Protein 4Q7M (pdb70)

Secondary structure (DSSP, 8-state):
---EEEEEEEE-SSSSS-SEEEEEEEE-TT-EEEEE--TTSSHHHHHHHHTTSS--SEEEEEETTEEGGGS-HHHHHHTEEEE-SS----SSBHHHHHTTT-TT--HHHHHHHHHHTT-HHHHHTSTTGGG-B-HHHHTTS-HHHHHHHHHHHHHHT--SEEEEE----HHHHHHHHHHHHHHHTTSEEEEE-SS-SGGGG-SEEEEEETTEEEEEE-HHHHHHHTSHHHHHHHHHH------------------

Sequence (255 aa):
SGEIEFKNVWFSYDKKKPVLKDITFHIKPGQKVALVGPTGSGKTTIVNLLMRFYDVDRGQILVDGIDIRKIKRSSLRSSIGIVLQDTILFSTTVKENLKYGNPGATDEEIKEAAKLTHSDHFIKHLPEGYETVLTDNGEDLSQGQRQLLAITRAFLANPKILILDEATDTKTEKSIQAAMWKLMEGKTSIIIAHRLNTIKNNNADLIIVLRDGEIVEMGKHDELIQKRGFYYELFTSQYGLVVEKEAAGLNDIFEAQ

Foldseek 3Di:
DQKKWWAQFWADPVVPDTQAGGDTDIDDFLFFEEEEEDVSQCQVVVVCCQLPVDDTPDTAMDDVHHGCVPPDNCVSNLLEAEQEQADFFDQFFLLCSLCPLPVPDDPVLLLVLLVQLVLQVVQCVDPVRRRDGCHPRNPVPDSLNSRSSSLSSRSSNNHQEYEYEDPCPVVRVVSSVSNVVSSSGRHYYYYHDDLCVPQQVGQKYFYGGSNYGPDMGHNVVVCVVCDDVVVNNCVNVPDDDDDDDDDDDDDDDDD

Radius of gyration: 22.73 Å; Cα contacts (8 Å, |Δi|>4): 459; chains: 1; bounding box: 41×52×94 Å

Solvent-accessible surface area: 14769 Å² total; per-residue (Å²): 88,2,50,1,48,1,81,78,0,67,3,8,96,81,129,159,164,53,40,0,66,70,1,67,9,72,1,122,76,43,38,45,0,0,2,1,12,60,141,67,3,4,16,88,5,3,18,40,1,2,15,49,101,113,60,17,68,140,25,64,2,20,11,67,57,89,23,7,96,168,37,153,118,66,52,5,68,81,26,11,9,69,4,91,44,110,16,137,0,110,56,44,35,0,38,102,2,1,50,138,38,46,113,68,8,73,70,116,91,0,58,78,4,0,120,67,0,94,0,14,128,30,0,120,135,26,117,107,12,15,89,15,84,7,69,95,68,1,129,118,14,65,85,13,47,43,18,4,0,1,0,0,31,9,40,17,35,103,5,98,1,0,4,8,35,14,68,105,135,87,193,36,92,141,28,31,98,37,0,36,163,56,0,41,87,79,21,1,1,4,9,16,2,65,114,7,64,45,0,105,126,0,67,25,0,0,0,0,104,105,0,83,45,62,9,74,7,98,15,102,98,4,35,135,128,165,20,24,0,53,96,57,25,45,100,81,90,57,151,144,112,175,187,170,86,114,65,182,133,152,126,202,150,96,229

Structure (mmCIF, N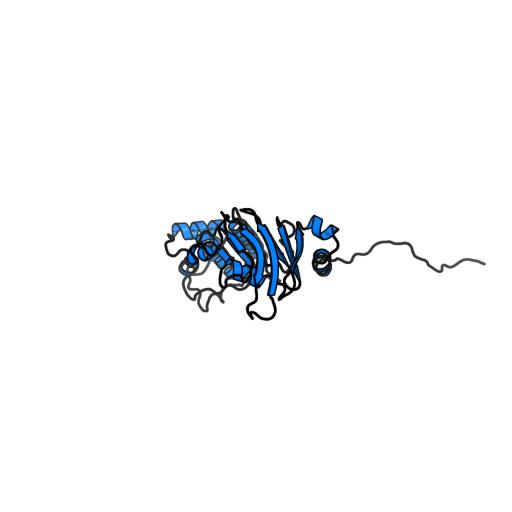/CA/C/O backbone):
data_4Q7M
#
_entry.id   4Q7M
#
_cell.length_a   58.300
_cell.leng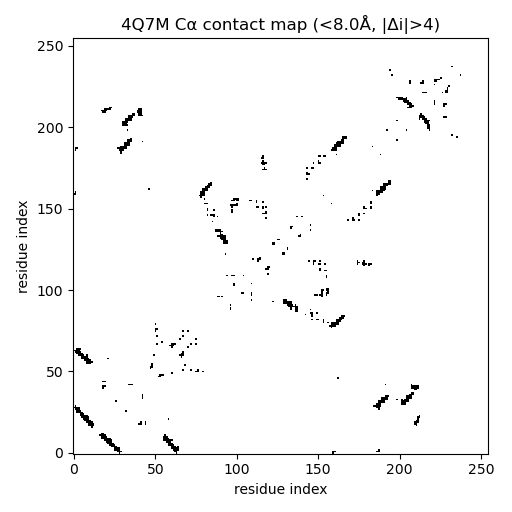th_b   58.300
_cell.length_c   208.690
_cell.angle_alpha   90.00
_cell.angle_beta   90.00
_cell.angle_gamma   120.00
#
_symmetry.space_group_name_H-M   'P 32 2 1'
#
loop_
_entity.id
_entity.type
_entity.pdbx_description
1 polymer 'Uncharacterized ABC transporter ATP-binding protein TM_0288'
2 water water
#
loop_
_atom_site.group_PDB
_atom_site.id
_atom_site.type_symbol
_atom_site.label_atom_id
_atom_site.label_alt_id
_atom_site.label_comp_id
_atom_site.label_asym_id
_atom_site.label_entity_id
_atom_site.label_seq_id
_atom_site.pdbx_PDB_ins_code
_atom_site.Cartn_x
_atom_site.Cartn_y
_atom_site.Cartn_z
_atom_site.occupancy
_atom_site.B_iso_or_equiv
_atom_site.auth_seq_id
_atom_site.auth_comp_id
_atom_site.auth_asym_id
_atom_site.auth_atom_id
_atom_site.pdbx_PDB_model_num
ATOM 1 N N . SER A 1 2 ? 17.481 8.441 -7.087 1.00 52.70 352 SER B N 1
ATOM 2 C CA . SER A 1 2 ? 16.247 7.681 -6.959 1.00 47.36 352 SER B CA 1
ATOM 3 C C . SER A 1 2 ? 15.701 7.305 -8.339 1.00 45.94 352 SER B C 1
ATOM 4 O O . SER A 1 2 ? 16.117 7.860 -9.347 1.00 49.61 352 SER B O 1
ATOM 7 N N . GLY A 1 3 ? 14.769 6.361 -8.383 1.00 42.76 353 GLY B N 1
ATOM 8 C CA . GLY A 1 3 ? 14.198 5.941 -9.648 1.00 37.65 353 GLY B CA 1
ATOM 9 C C . GLY A 1 3 ? 15.069 4.947 -10.397 1.00 33.89 353 GLY B C 1
ATOM 10 O O . GLY A 1 3 ? 14.886 4.745 -11.593 1.00 33.73 353 GLY B O 1
ATOM 11 N N . GLU A 1 4 ? 16.030 4.330 -9.709 1.00 29.01 354 GLU B N 1
ATOM 12 C CA . GLU A 1 4 ? 16.825 3.269 -10.341 1.00 32.63 354 GLU B CA 1
ATOM 13 C C . GLU A 1 4 ? 16.118 1.929 -10.171 1.00 32.36 354 GLU B C 1
ATOM 14 O O . GLU A 1 4 ? 15.675 1.598 -9.080 1.00 31.16 354 GLU B O 1
ATOM 20 N N . ILE A 1 5 ? 15.999 1.170 -11.256 1.00 38.00 355 ILE B N 1
ATOM 21 C CA . ILE A 1 5 ? 15.257 -0.089 -11.239 1.00 29.79 355 ILE B CA 1
ATOM 22 C C . ILE A 1 5 ? 16.053 -1.195 -11.892 1.00 34.65 355 ILE B C 1
ATOM 23 O O . ILE A 1 5 ? 16.619 -1.014 -12.969 1.00 39.17 355 ILE B O 1
ATOM 28 N N . GLU A 1 6 ? 16.091 -2.350 -11.245 1.00 29.52 356 GLU B N 1
ATOM 29 C CA . GLU A 1 6 ? 16.800 -3.479 -11.808 1.00 31.13 356 GLU B CA 1
ATOM 30 C C . GLU A 1 6 ? 16.044 -4.778 -11.569 1.00 37.28 356 GLU B C 1
ATOM 31 O O . GLU A 1 6 ? 15.666 -5.081 -10.442 1.00 32.60 356 GLU B O 1
ATOM 37 N N . PHE A 1 7 ? 15.799 -5.518 -12.648 1.00 35.84 357 PHE B N 1
ATOM 38 C CA . PHE A 1 7 ? 15.346 -6.904 -12.566 1.00 32.31 357 PHE B CA 1
ATOM 39 C C . PHE A 1 7 ? 16.563 -7.785 -12.788 1.00 24.51 357 PHE B C 1
ATOM 40 O O . PHE A 1 7 ? 17.296 -7.584 -13.753 1.00 33.26 357 PHE B O 1
ATOM 48 N N . LYS A 1 8 ? 16.779 -8.753 -11.901 1.00 35.07 358 LYS B N 1
ATOM 49 C CA . LYS A 1 8 ? 17.871 -9.712 -12.070 1.00 32.47 358 LYS B CA 1
ATOM 50 C C . LYS A 1 8 ? 17.339 -11.139 -12.100 1.00 38.18 358 LYS B C 1
ATOM 51 O O . LYS A 1 8 ? 16.938 -11.672 -11.065 1.00 36.69 358 LYS B O 1
ATOM 57 N N . ASN A 1 9 ? 17.333 -11.747 -13.287 1.00 31.28 359 ASN B N 1
ATOM 58 C CA . ASN A 1 9 ? 16.944 -13.143 -13.436 1.00 33.07 359 ASN B CA 1
ATOM 59 C C . ASN A 1 9 ? 15.614 -13.457 -12.776 1.00 26.35 359 ASN B C 1
ATOM 60 O O . ASN A 1 9 ? 15.495 -14.415 -12.010 1.00 39.13 359 ASN B O 1
ATOM 65 N N . VAL A 1 10 ? 14.618 -12.642 -13.074 1.00 29.11 360 VAL B N 1
ATOM 66 C CA . VAL A 1 10 ? 13.304 -12.775 -12.461 1.00 24.32 360 VAL B CA 1
ATOM 67 C C . VAL A 1 10 ? 12.447 -13.818 -13.176 1.00 31.42 360 VAL B C 1
ATOM 68 O O . VAL A 1 10 ? 12.336 -13.808 -14.393 1.00 34.15 360 VAL B O 1
ATOM 72 N N . TRP A 1 11 ? 11.871 -14.728 -12.405 1.00 33.85 361 TRP B N 1
ATOM 73 C CA . TRP A 1 11 ? 10.855 -15.657 -12.897 1.00 34.13 361 TRP B CA 1
ATOM 74 C C . TRP A 1 11 ? 9.592 -15.467 -12.087 1.00 35.88 361 TRP B C 1
ATOM 75 O O . TRP A 1 11 ? 9.646 -15.276 -10.871 1.00 40.54 361 TRP B O 1
ATOM 86 N N . PHE A 1 12 ? 8.448 -15.554 -12.738 1.00 35.72 362 PHE B N 1
ATOM 87 C CA . PHE A 1 12 ? 7.201 -15.443 -12.003 1.00 32.60 362 PHE B CA 1
ATOM 88 C C . PHE A 1 12 ? 6.056 -16.128 -12.717 1.00 36.20 362 PHE B C 1
ATOM 89 O O . PHE A 1 12 ? 5.996 -16.135 -13.940 1.00 38.58 362 PHE B O 1
ATOM 97 N N . SER A 1 13 ? 5.139 -16.662 -11.920 1.00 40.55 363 SER B N 1
ATOM 98 C CA . SER A 1 13 ? 3.902 -17.267 -12.383 1.00 39.34 363 SER B CA 1
ATOM 99 C C . SER A 1 13 ? 2.795 -16.913 -11.385 1.00 42.93 363 SER B C 1
ATOM 100 O O . SER A 1 13 ? 3.029 -16.933 -10.173 1.00 44.96 363 SER B O 1
ATOM 103 N N . TYR A 1 14 ? 1.606 -16.570 -11.873 1.00 40.16 364 TYR B N 1
ATOM 104 C CA . TYR A 1 14 ? 0.459 -16.401 -10.978 1.00 45.82 364 TYR B CA 1
ATOM 105 C C . TYR A 1 14 ? 0.009 -17.782 -10.551 1.00 43.80 364 TYR B C 1
ATOM 106 O O . TYR A 1 14 ? -0.300 -18.012 -9.394 1.00 43.79 364 TYR B O 1
ATOM 115 N N . ASP A 1 15 ? -0.028 -18.677 -11.533 1.00 53.58 365 ASP B N 1
ATOM 116 C CA . ASP A 1 15 ? -0.413 -20.080 -11.391 1.00 60.61 365 ASP B CA 1
ATOM 117 C C . ASP A 1 15 ? 0.405 -20.869 -10.393 1.00 55.93 365 ASP B C 1
ATOM 118 O O . ASP A 1 15 ? -0.123 -21.733 -9.698 1.00 61.89 365 ASP B O 1
ATOM 123 N N . LYS A 1 16 ? 1.705 -20.585 -10.375 1.00 54.39 366 LYS B N 1
ATOM 124 C CA . LYS A 1 16 ? 2.729 -21.496 -9.866 1.00 53.89 366 LYS B CA 1
ATOM 125 C C . LYS A 1 16 ? 2.677 -22.803 -10.666 1.00 57.50 366 LYS B C 1
ATOM 126 O O . LYS A 1 16 ? 3.065 -23.864 -10.176 1.00 62.10 366 LYS B O 1
ATOM 132 N N . LYS A 1 17 ? 2.190 -22.709 -11.901 1.00 62.85 367 LYS B N 1
ATOM 133 C CA . LYS A 1 17 ? 2.201 -23.823 -12.844 1.00 69.92 367 LYS B CA 1
ATOM 134 C C . LYS A 1 17 ? 2.983 -23.432 -14.101 1.00 74.93 367 LYS B C 1
ATOM 135 O O . LYS A 1 17 ? 4.196 -23.627 -14.168 1.00 78.26 367 LYS B O 1
ATOM 141 N N . LYS A 1 18 ? 2.296 -22.870 -15.091 1.00 72.84 368 LYS B N 1
ATOM 142 C CA . LYS A 1 18 ? 2.976 -22.390 -16.291 1.00 78.68 368 LYS B CA 1
ATOM 143 C C . LYS A 1 18 ? 3.477 -20.963 -16.084 1.00 68.40 368 LYS B C 1
ATOM 144 O O . LYS A 1 18 ? 2.738 -20.094 -15.612 1.00 53.51 368 LYS B O 1
ATOM 150 N N . PRO A 1 19 ? 4.748 -20.722 -16.430 1.00 70.62 369 PRO B N 1
ATOM 151 C CA . PRO A 1 19 ? 5.400 -19.447 -16.124 1.00 64.23 369 PRO B CA 1
ATOM 152 C C . PRO A 1 19 ? 4.864 -18.304 -16.963 1.00 58.43 369 PRO B C 1
ATOM 153 O O . PRO A 1 19 ? 4.282 -18.518 -18.024 1.00 62.18 369 PRO B O 1
ATOM 157 N N . VAL A 1 20 ? 5.057 -17.089 -16.468 1.00 48.53 370 VAL B N 1
ATOM 158 C CA . VAL A 1 20 ? 4.645 -15.896 -17.183 1.00 40.25 370 VAL B CA 1
ATOM 159 C C . VAL A 1 20 ? 5.877 -15.082 -17.552 1.00 36.04 370 VAL B C 1
ATOM 160 O O . VAL A 1 20 ? 5.971 -14.567 -18.653 1.00 41.77 370 VAL B O 1
ATOM 164 N N . LEU A 1 21 ? 6.829 -14.979 -16.631 1.00 36.27 371 LEU B N 1
ATOM 165 C CA . LEU A 1 21 ? 8.091 -14.304 -16.920 1.00 31.27 371 LEU B CA 1
ATOM 166 C C . LEU A 1 21 ? 9.225 -15.277 -16.753 1.00 27.08 371 LEU B C 1
ATOM 167 O O . LEU A 1 21 ? 9.246 -16.033 -15.793 1.00 34.58 371 LEU B O 1
ATOM 172 N N . LYS A 1 22 ? 10.185 -15.242 -17.667 1.00 31.96 372 LYS B N 1
ATOM 173 C CA . LYS A 1 22 ? 11.293 -16.179 -17.613 1.00 32.83 372 LYS B CA 1
ATOM 174 C C . LYS A 1 22 ? 12.644 -15.486 -17.694 1.00 39.34 372 LYS B C 1
ATOM 175 O O . LYS A 1 22 ? 13.044 -15.008 -18.759 1.00 37.85 372 LYS B O 1
ATOM 181 N N . ASP A 1 23 ? 13.342 -15.462 -16.561 1.00 33.43 373 ASP B N 1
ATOM 182 C CA . ASP A 1 23 ? 14.707 -14.941 -16.461 1.00 37.94 373 ASP B CA 1
ATOM 183 C C . ASP A 1 23 ? 14.803 -13.487 -16.918 1.00 34.01 373 ASP B C 1
ATOM 184 O O . ASP A 1 23 ? 15.725 -13.104 -17.626 1.00 41.61 373 ASP B O 1
ATOM 189 N N . ILE A 1 24 ? 13.842 -12.678 -16.503 1.00 29.13 374 ILE B N 1
ATOM 190 C CA . ILE A 1 24 ? 13.811 -11.288 -16.928 1.00 27.32 374 ILE B CA 1
ATOM 191 C C . ILE A 1 24 ? 14.942 -10.491 -16.292 1.00 27.05 374 ILE B C 1
ATOM 192 O O . ILE A 1 24 ? 15.040 -10.392 -15.065 1.00 34.60 374 ILE B O 1
ATOM 197 N N . THR A 1 25 ? 15.794 -9.918 -17.128 1.00 34.48 375 THR B N 1
ATOM 198 C CA . THR A 1 25 ? 16.937 -9.157 -16.631 1.00 38.36 375 THR B CA 1
ATOM 199 C C . THR A 1 25 ? 17.080 -7.833 -17.358 1.00 38.13 375 THR B C 1
ATOM 200 O O . THR A 1 25 ? 17.225 -7.797 -18.575 1.00 38.82 375 THR B O 1
ATOM 204 N N . PHE A 1 26 ? 17.029 -6.741 -16.614 1.00 37.26 376 PHE B N 1
ATOM 205 C CA . PHE A 1 26 ? 17.271 -5.436 -17.204 1.00 34.64 376 PHE B CA 1
ATOM 206 C C . PHE A 1 26 ? 17.598 -4.434 -16.119 1.00 34.39 376 PHE B C 1
ATOM 207 O O . PHE A 1 26 ? 17.376 -4.690 -14.937 1.00 35.11 376 PHE B O 1
ATOM 215 N N . HIS A 1 27 ? 18.143 -3.299 -16.531 1.00 34.90 377 HIS B N 1
ATOM 216 C CA . HIS A 1 27 ? 18.532 -2.254 -15.603 1.00 32.41 377 HIS B CA 1
ATOM 217 C C . HIS A 1 27 ? 18.141 -0.898 -16.160 1.00 34.16 377 HIS B C 1
ATOM 218 O O . HIS A 1 27 ? 18.346 -0.617 -17.340 1.00 41.55 377 HIS B O 1
ATOM 225 N N . ILE A 1 28 ? 17.569 -0.065 -15.301 1.00 37.36 378 ILE B N 1
ATOM 226 C CA . ILE A 1 28 ? 17.093 1.257 -15.688 1.00 33.54 378 ILE B CA 1
ATOM 227 C C . ILE A 1 28 ? 17.750 2.324 -14.822 1.00 35.19 378 ILE B C 1
ATOM 228 O O . ILE A 1 28 ? 17.587 2.322 -13.604 1.00 32.52 378 ILE B O 1
ATOM 233 N N . LYS A 1 29 ? 18.495 3.231 -15.442 1.00 36.74 379 LYS B N 1
ATOM 234 C CA . LYS A 1 29 ? 19.136 4.311 -14.698 1.00 36.24 379 LYS B CA 1
ATOM 235 C C . LYS A 1 29 ? 18.114 5.384 -14.333 1.00 38.47 379 LYS B C 1
ATOM 236 O O . LYS A 1 29 ? 17.098 5.525 -15.011 1.00 39.08 379 LYS B O 1
ATOM 242 N N . PRO A 1 30 ? 18.376 6.135 -13.250 1.00 34.91 380 PRO B N 1
ATOM 243 C CA . PRO A 1 30 ? 17.486 7.228 -12.852 1.00 38.31 380 PRO B CA 1
ATOM 244 C C . PRO A 1 30 ? 17.204 8.201 -13.992 1.00 40.24 380 PRO B C 1
ATOM 245 O O . PRO A 1 30 ? 18.130 8.619 -14.687 1.00 38.36 380 PRO B O 1
ATOM 249 N N . GLY A 1 31 ? 15.935 8.547 -14.177 1.00 29.77 381 GLY B N 1
ATOM 250 C CA . GLY A 1 31 ? 15.558 9.576 -15.128 1.00 30.38 381 GLY B CA 1
ATOM 251 C C . GLY A 1 31 ? 15.401 9.087 -16.557 1.00 39.23 381 GLY B C 1
ATOM 252 O O . GLY A 1 31 ? 15.119 9.875 -17.451 1.00 42.94 381 GLY B O 1
ATOM 253 N N . GLN A 1 32 ? 15.590 7.790 -16.780 1.00 37.66 382 GLN B N 1
ATOM 254 C CA . GLN A 1 32 ? 15.465 7.240 -18.127 1.00 36.25 382 GLN B CA 1
ATOM 255 C C . GLN A 1 32 ? 14.011 6.998 -18.517 1.00 37.21 382 GLN B C 1
ATOM 256 O O . GLN A 1 32 ? 13.163 6.671 -17.684 1.00 42.74 382 GLN B O 1
ATOM 262 N N . LYS A 1 33 ? 13.733 7.186 -19.797 1.00 33.41 383 LYS B N 1
ATOM 263 C CA . LYS A 1 33 ? 12.441 6.867 -20.369 1.00 38.99 383 LYS B CA 1
ATOM 264 C C . LYS A 1 33 ? 12.561 5.502 -21.034 1.00 41.33 383 LYS B C 1
ATOM 265 O O . LYS A 1 33 ? 13.393 5.307 -21.916 1.00 44.53 383 LYS B O 1
ATOM 271 N N . VAL A 1 34 ? 11.739 4.557 -20.594 1.00 38.99 384 VAL B N 1
ATOM 272 C CA . VAL A 1 34 ? 11.859 3.165 -21.018 1.00 32.12 384 VAL B CA 1
ATOM 273 C C . VAL A 1 34 ? 10.533 2.658 -21.572 1.00 35.00 384 VAL B C 1
ATOM 274 O O . VAL A 1 34 ? 9.484 2.883 -20.986 1.00 45.69 384 VAL B O 1
ATOM 278 N N . ALA A 1 35 ? 10.575 1.978 -22.707 1.00 35.49 385 ALA B N 1
ATOM 279 C CA . ALA A 1 35 ? 9.360 1.456 -23.297 1.00 35.02 385 ALA B CA 1
ATOM 280 C C . ALA A 1 35 ? 9.313 -0.062 -23.188 1.00 40.94 385 ALA B C 1
ATOM 281 O O . ALA A 1 35 ? 10.302 -0.743 -23.438 1.00 46.49 385 ALA B O 1
ATOM 283 N N . LEU A 1 36 ? 8.163 -0.585 -22.787 1.00 37.16 386 LEU B N 1
ATOM 284 C CA . LEU A 1 36 ? 7.919 -2.016 -22.865 1.00 37.98 386 LEU B CA 1
ATOM 285 C C . LEU A 1 36 ? 7.053 -2.269 -24.098 1.00 32.72 386 LEU B C 1
ATOM 286 O O . LEU A 1 36 ? 6.025 -1.614 -24.277 1.00 35.14 386 LEU B O 1
ATOM 291 N N . VAL A 1 37 ? 7.467 -3.179 -24.968 1.00 34.59 387 VAL B N 1
ATOM 292 C CA . VAL A 1 37 ? 6.649 -3.477 -26.138 1.00 34.96 387 VAL B CA 1
ATOM 293 C C . VAL A 1 37 ? 6.540 -4.972 -26.335 1.00 36.30 387 VAL B C 1
ATOM 294 O O . VAL A 1 37 ? 7.437 -5.734 -25.968 1.00 35.68 387 VAL B O 1
ATOM 298 N N . GLY A 1 38 ? 5.426 -5.392 -26.915 1.00 34.69 388 GLY B N 1
ATOM 299 C CA . GLY A 1 38 ? 5.204 -6.798 -27.173 1.00 31.49 388 GLY B CA 1
ATOM 300 C C . GLY A 1 38 ? 3.723 -7.091 -27.138 1.00 34.20 388 GLY B C 1
ATOM 301 O O . GLY A 1 38 ? 2.915 -6.229 -26.783 1.00 30.72 388 GLY B O 1
ATOM 302 N N . PRO A 1 39 ? 3.358 -8.313 -27.522 1.00 33.27 389 PRO B N 1
ATOM 303 C CA . PRO A 1 39 ? 1.969 -8.761 -27.575 1.00 31.49 389 PRO B CA 1
ATOM 304 C C . PRO A 1 39 ? 1.303 -8.780 -26.208 1.00 34.32 389 PRO B C 1
ATOM 305 O O . PRO A 1 39 ? 1.966 -8.730 -25.169 1.00 35.36 389 PRO B O 1
ATOM 309 N N . THR A 1 40 ? -0.018 -8.861 -26.217 1.00 36.34 390 THR B N 1
ATOM 310 C CA . THR A 1 40 ? -0.761 -9.064 -24.991 1.00 39.07 390 THR B CA 1
ATOM 311 C C . THR A 1 40 ? -0.376 -10.416 -24.418 1.00 42.98 390 THR B C 1
ATOM 312 O O . THR A 1 40 ? -0.358 -11.409 -25.136 1.00 38.42 390 THR B O 1
ATOM 316 N N . GLY A 1 41 ? -0.040 -10.443 -23.133 1.00 40.12 391 GLY B N 1
ATOM 317 C CA . GLY A 1 41 ? 0.359 -11.672 -22.472 1.00 40.67 391 GLY B CA 1
ATOM 318 C C . GLY A 1 41 ? 1.846 -11.948 -22.590 1.00 41.15 391 GLY B C 1
ATOM 319 O O . GLY A 1 41 ? 2.312 -13.028 -22.240 1.00 39.85 391 GLY B O 1
ATOM 320 N N . SER A 1 42 ? 2.596 -10.970 -23.087 1.00 36.30 392 SER B N 1
ATOM 321 C CA . SER A 1 42 ? 4.023 -11.158 -23.320 1.00 36.25 392 SER B CA 1
ATOM 322 C C . SER A 1 42 ? 4.834 -10.922 -22.057 1.00 38.29 392 SER B C 1
ATOM 323 O O . SER A 1 42 ? 6.008 -11.278 -21.997 1.00 41.08 392 SER B O 1
ATOM 326 N N . GLY A 1 43 ? 4.211 -10.304 -21.063 1.00 37.21 393 GLY B N 1
ATOM 327 C CA . GLY A 1 43 ? 4.877 -10.023 -19.805 1.00 37.23 393 GLY B CA 1
ATOM 328 C C . GLY A 1 43 ? 4.905 -8.558 -19.400 1.00 38.22 393 GLY B C 1
ATOM 329 O O . GLY A 1 43 ? 5.332 -8.237 -18.293 1.00 39.07 393 GLY B O 1
ATOM 330 N N . LYS A 1 44 ? 4.447 -7.672 -20.283 1.00 36.74 394 LYS B N 1
ATOM 331 C CA . LYS A 1 44 ? 4.419 -6.231 -19.995 1.00 31.90 394 LYS B CA 1
ATOM 332 C C . LYS A 1 44 ? 3.726 -5.887 -18.675 1.00 33.25 394 LYS B C 1
ATOM 333 O O . LYS A 1 44 ? 4.324 -5.260 -17.804 1.00 42.89 394 LYS B O 1
ATOM 339 N N . THR A 1 45 ? 2.465 -6.283 -18.529 1.00 32.74 395 THR B N 1
ATOM 340 C CA . THR A 1 45 ? 1.706 -5.921 -17.337 1.00 38.41 395 THR B CA 1
ATOM 341 C C . THR A 1 45 ? 2.221 -6.633 -16.092 1.00 34.16 395 THR B C 1
ATOM 342 O O . THR A 1 45 ? 2.178 -6.085 -14.998 1.00 37.47 395 THR B O 1
ATOM 346 N N . THR A 1 46 ? 2.706 -7.858 -16.254 1.00 33.53 396 THR B N 1
ATOM 347 C CA . THR A 1 46 ? 3.201 -8.602 -15.110 1.00 34.84 396 THR B CA 1
ATOM 348 C C . THR A 1 46 ? 4.452 -7.935 -14.531 1.00 34.78 396 THR B C 1
ATOM 349 O O . THR A 1 46 ? 4.610 -7.861 -13.316 1.00 31.24 396 THR B O 1
ATOM 353 N N . ILE A 1 47 ? 5.313 -7.412 -15.399 1.00 28.46 397 ILE B N 1
ATOM 354 C CA . ILE A 1 47 ? 6.510 -6.705 -14.944 1.00 32.66 397 ILE B CA 1
ATOM 355 C C . ILE A 1 47 ? 6.141 -5.523 -14.046 1.00 31.75 397 ILE B C 1
ATOM 356 O O . ILE A 1 47 ? 6.769 -5.275 -13.021 1.00 33.93 397 ILE B O 1
ATOM 361 N N . VAL A 1 48 ? 5.096 -4.809 -14.436 1.00 30.79 398 VAL B N 1
ATOM 362 C CA . VAL A 1 48 ? 4.626 -3.668 -13.676 1.00 22.70 398 VAL B CA 1
ATOM 363 C C . VAL A 1 48 ? 3.922 -4.106 -12.378 1.00 33.68 398 VAL B C 1
ATOM 364 O O . VAL A 1 48 ? 4.029 -3.431 -11.353 1.00 32.23 398 VAL B O 1
ATOM 368 N N . ASN A 1 49 ? 3.213 -5.233 -12.416 1.00 27.21 399 ASN B N 1
ATOM 369 C CA . ASN A 1 49 ? 2.609 -5.788 -11.203 1.00 28.86 399 ASN B CA 1
ATOM 370 C C . ASN A 1 49 ? 3.648 -6.185 -10.164 1.00 31.53 399 ASN B C 1
ATOM 371 O O . ASN A 1 49 ? 3.421 -6.052 -8.963 1.00 37.13 399 ASN B O 1
ATOM 376 N N . LEU A 1 50 ? 4.787 -6.682 -10.636 1.00 30.47 400 LEU B N 1
ATOM 377 C CA . LEU A 1 50 ? 5.853 -7.102 -9.750 1.00 25.24 400 LEU B CA 1
ATOM 378 C C . LEU A 1 50 ? 6.587 -5.878 -9.186 1.00 31.71 400 LEU B C 1
ATOM 379 O O . LEU A 1 50 ? 6.976 -5.851 -8.021 1.00 30.04 400 LEU B O 1
ATOM 384 N N . LEU A 1 51 ? 6.760 -4.858 -10.013 1.00 31.56 401 LEU B N 1
ATOM 385 C CA . LEU A 1 51 ? 7.391 -3.622 -9.563 1.00 32.08 401 LEU B CA 1
ATOM 386 C C . LEU A 1 51 ? 6.590 -2.981 -8.431 1.00 36.96 401 LEU B C 1
ATOM 387 O O . LEU A 1 51 ? 7.161 -2.456 -7.476 1.00 35.45 401 LEU B O 1
ATOM 392 N N . MET A 1 52 ? 5.266 -3.029 -8.552 1.00 33.17 402 MET B N 1
ATOM 393 C CA . MET A 1 52 ? 4.362 -2.537 -7.515 1.00 30.39 402 MET B CA 1
ATOM 394 C C . MET A 1 52 ? 4.281 -3.499 -6.324 1.00 34.96 402 MET B C 1
ATOM 395 O O . MET A 1 52 ? 3.656 -3.198 -5.312 1.00 31.22 402 MET B O 1
ATOM 400 N N . ARG A 1 53 ? 4.902 -4.663 -6.464 1.00 30.94 403 ARG B N 1
ATOM 401 C CA . ARG A 1 53 ? 4.825 -5.711 -5.454 1.00 30.21 403 ARG B CA 1
ATOM 402 C C . ARG A 1 53 ? 3.399 -6.101 -5.091 1.00 30.91 403 ARG B C 1
ATOM 403 O O . ARG A 1 53 ? 3.077 -6.262 -3.921 1.00 31.10 403 ARG B O 1
ATOM 411 N N . PHE A 1 54 ? 2.549 -6.260 -6.100 1.00 23.79 404 PHE B N 1
ATOM 412 C CA . PHE A 1 54 ? 1.250 -6.894 -5.896 1.00 32.00 404 PHE B CA 1
ATOM 413 C C . PHE A 1 54 ? 1.469 -8.381 -5.605 1.00 33.26 404 PHE B C 1
ATOM 414 O O . PHE A 1 54 ? 0.595 -9.057 -5.054 1.00 36.24 404 PHE B O 1
ATOM 422 N N . TYR A 1 55 ? 2.654 -8.863 -5.985 1.00 28.34 405 TYR B N 1
ATOM 423 C CA . TYR A 1 55 ? 3.113 -10.241 -5.789 1.00 31.43 405 TYR B CA 1
ATOM 424 C C . TYR A 1 55 ? 4.622 -10.184 -5.671 1.00 31.91 405 TYR B C 1
ATOM 425 O O . TYR A 1 55 ? 5.236 -9.246 -6.171 1.00 35.32 405 TYR B O 1
ATOM 434 N N . ASP A 1 56 ? 5.217 -11.178 -5.019 1.00 31.31 406 ASP B N 1
ATOM 435 C CA . ASP A 1 56 ? 6.672 -11.335 -5.020 1.00 32.59 406 ASP B CA 1
ATOM 436 C C . ASP A 1 56 ? 7.120 -12.270 -6.139 1.00 35.81 406 ASP B C 1
ATOM 437 O O . ASP A 1 56 ? 6.357 -13.123 -6.590 1.00 38.04 406 ASP B O 1
ATOM 442 N N . VAL A 1 57 ? 8.373 -12.132 -6.559 1.00 30.95 407 VAL B N 1
ATOM 443 C CA . VAL A 1 57 ? 8.912 -12.971 -7.609 1.00 33.93 407 VAL B CA 1
ATOM 444 C C . VAL A 1 57 ? 9.123 -14.396 -7.104 1.00 37.80 407 VAL B C 1
ATOM 445 O O . VAL A 1 57 ? 9.295 -14.609 -5.910 1.00 38.64 407 VAL B O 1
ATOM 449 N N . ASP A 1 58 ? 9.093 -15.373 -8.011 1.00 32.00 408 ASP B N 1
ATOM 450 C CA . ASP A 1 58 ? 9.388 -16.759 -7.636 1.00 34.19 408 ASP B CA 1
ATOM 451 C C . ASP A 1 58 ? 10.898 -16.997 -7.597 1.00 34.02 408 ASP B C 1
ATOM 452 O O . ASP A 1 58 ? 11.398 -17.737 -6.758 1.00 42.89 408 ASP B O 1
ATOM 457 N N . ARG A 1 59 ? 11.622 -16.360 -8.509 1.00 33.55 409 ARG B N 1
ATOM 458 C CA . ARG A 1 59 ? 13.078 -16.428 -8.527 1.00 32.40 409 ARG B CA 1
ATOM 459 C C . ARG A 1 59 ? 13.646 -15.069 -8.905 1.00 31.04 409 ARG B C 1
ATOM 460 O O . ARG A 1 59 ? 12.952 -14.242 -9.501 1.00 28.55 409 ARG B O 1
ATOM 468 N N . GLY A 1 60 ? 14.912 -14.845 -8.574 1.00 33.01 410 GLY B N 1
ATOM 469 C CA . GLY A 1 60 ? 15.570 -13.601 -8.921 1.00 27.61 410 GLY B CA 1
ATOM 470 C C . GLY A 1 60 ? 15.231 -12.486 -7.953 1.00 29.75 410 GLY B C 1
ATOM 471 O O . GLY A 1 60 ? 14.715 -12.720 -6.851 1.00 32.22 410 GLY B O 1
ATOM 472 N N . GLN A 1 61 ? 15.538 -11.259 -8.344 1.00 28.83 411 GLN B N 1
ATOM 473 C CA . GLN A 1 61 ? 15.209 -10.139 -7.484 1.00 39.70 411 GLN B CA 1
ATOM 474 C C . GLN A 1 61 ? 14.979 -8.861 -8.272 1.00 39.47 411 GLN B C 1
ATOM 475 O O . GLN A 1 61 ? 15.494 -8.678 -9.385 1.00 36.48 411 GLN B O 1
ATOM 481 N N . ILE A 1 62 ? 14.158 -8.002 -7.681 1.00 34.94 412 ILE B N 1
ATOM 482 C CA . ILE A 1 62 ? 13.882 -6.679 -8.201 1.00 34.17 412 ILE B CA 1
ATOM 483 C C . ILE A 1 62 ? 14.444 -5.669 -7.216 1.00 29.39 412 ILE B C 1
ATOM 484 O O . ILE A 1 62 ? 14.070 -5.681 -6.051 1.00 35.39 412 ILE B O 1
ATOM 489 N N . LEU A 1 63 ? 15.340 -4.807 -7.679 1.00 30.33 413 LEU B N 1
ATOM 490 C CA . LEU A 1 63 ? 15.962 -3.807 -6.818 1.00 30.21 413 LEU B CA 1
ATOM 491 C C . LEU A 1 63 ? 15.505 -2.414 -7.213 1.00 30.94 413 LEU B C 1
ATOM 492 O O . LEU A 1 63 ? 15.497 -2.062 -8.389 1.00 33.64 413 LEU B O 1
ATOM 497 N N . VAL A 1 64 ? 15.131 -1.619 -6.222 1.00 27.13 414 VAL B N 1
ATOM 498 C CA . VAL A 1 64 ? 14.879 -0.204 -6.443 1.00 30.06 414 VAL B CA 1
ATOM 499 C C . VAL A 1 64 ? 15.948 0.554 -5.684 1.00 35.83 414 VAL B C 1
ATOM 500 O O . VAL A 1 64 ? 16.158 0.312 -4.490 1.00 32.74 414 VAL B O 1
ATOM 504 N N . ASP A 1 65 ? 16.653 1.429 -6.397 1.00 34.93 415 ASP B N 1
ATOM 505 C CA . ASP A 1 65 ? 17.818 2.121 -5.853 1.00 35.93 415 ASP B CA 1
ATOM 506 C C . ASP A 1 65 ? 18.788 1.158 -5.175 1.00 32.97 415 ASP B C 1
ATOM 507 O O . ASP A 1 65 ? 19.377 1.497 -4.150 1.00 38.17 415 ASP B O 1
ATOM 512 N N . GLY A 1 66 ? 18.930 -0.044 -5.726 1.00 33.80 416 GLY B N 1
ATOM 513 C CA . GLY A 1 66 ? 19.921 -0.994 -5.238 1.00 32.20 416 GLY B CA 1
ATOM 514 C C . GL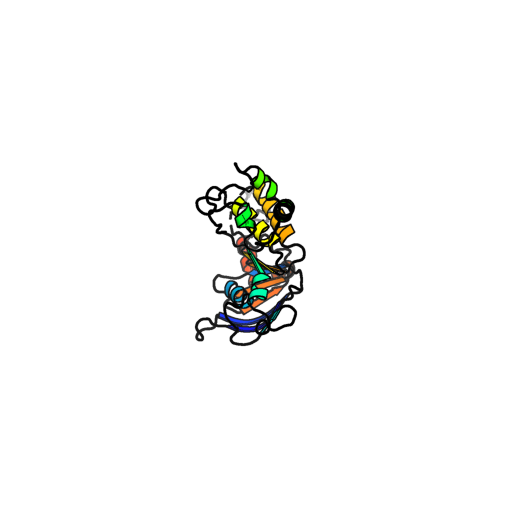Y A 1 66 ? 19.449 -1.883 -4.096 1.00 37.91 416 GLY B C 1
ATOM 515 O O . GLY A 1 66 ? 20.197 -2.723 -3.612 1.00 41.74 416 GLY B O 1
ATOM 516 N N . ILE A 1 67 ? 18.205 -1.698 -3.663 1.00 33.09 417 ILE B N 1
ATOM 517 C CA . ILE A 1 67 ? 17.644 -2.478 -2.562 1.00 28.32 417 ILE B CA 1
ATOM 518 C C . ILE A 1 67 ? 16.534 -3.391 -3.056 1.00 34.52 417 ILE B C 1
ATOM 519 O O . ILE A 1 67 ? 15.653 -2.949 -3.797 1.00 31.85 417 ILE B O 1
ATOM 524 N N . ASP A 1 68 ? 16.576 -4.658 -2.640 1.00 34.48 418 ASP B N 1
ATOM 525 C CA . ASP A 1 68 ? 15.512 -5.599 -2.964 1.00 28.67 418 ASP B CA 1
ATOM 526 C C . ASP A 1 68 ? 14.202 -5.038 -2.445 1.00 30.75 418 ASP B C 1
ATOM 527 O O . ASP A 1 68 ? 14.096 -4.671 -1.275 1.00 37.10 418 ASP B O 1
ATOM 532 N N . ILE A 1 69 ? 13.201 -4.960 -3.306 1.00 31.39 419 ILE B N 1
ATOM 533 C CA . ILE A 1 69 ? 11.951 -4.330 -2.902 1.00 36.10 419 ILE B CA 1
ATOM 534 C C . ILE A 1 69 ? 11.261 -5.082 -1.777 1.00 33.31 419 ILE B C 1
ATOM 535 O O . ILE A 1 69 ? 10.358 -4.547 -1.162 1.00 33.96 419 ILE B O 1
ATOM 540 N N . ARG A 1 70 ? 11.697 -6.311 -1.497 1.00 30.91 420 ARG B N 1
ATOM 541 C CA . ARG A 1 70 ? 11.181 -7.037 -0.337 1.00 34.34 420 ARG B CA 1
ATOM 542 C C . ARG A 1 70 ? 11.723 -6.448 0.970 1.00 30.94 420 ARG B C 1
AT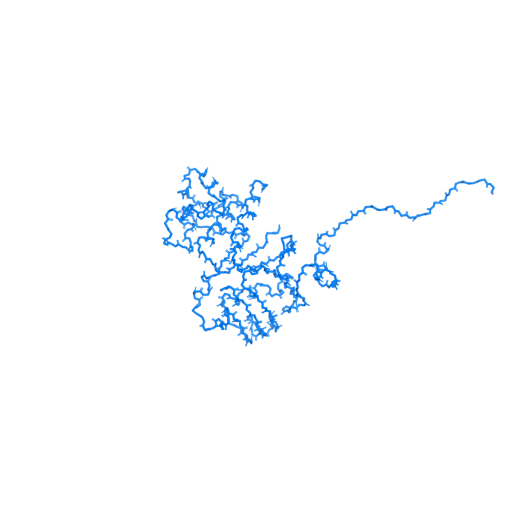OM 543 O O . ARG A 1 70 ? 11.271 -6.808 2.052 1.00 35.35 420 ARG B O 1
ATOM 551 N N . LYS A 1 71 ? 12.674 -5.526 0.863 1.00 34.47 421 LYS B N 1
ATOM 552 C CA . LYS A 1 71 ? 13.250 -4.888 2.039 1.00 31.05 421 LYS B CA 1
ATOM 553 C C . LYS A 1 71 ? 12.941 -3.393 2.057 1.00 32.18 421 LYS B C 1
ATOM 554 O O . LYS A 1 71 ? 13.528 -2.626 2.810 1.00 32.51 421 LYS B O 1
ATOM 560 N N . ILE A 1 72 ? 11.994 -2.995 1.220 1.00 29.77 422 ILE B N 1
ATOM 561 C CA . ILE A 1 72 ? 11.505 -1.627 1.197 1.00 34.24 422 ILE B CA 1
ATOM 562 C C . ILE A 1 72 ? 10.096 -1.582 1.777 1.00 30.40 422 ILE B C 1
ATOM 563 O O . ILE A 1 72 ? 9.318 -2.516 1.583 1.00 33.07 422 ILE B O 1
ATOM 568 N N . LYS A 1 73 ? 9.771 -0.514 2.499 1.00 32.26 423 LYS B N 1
ATOM 569 C CA . LYS A 1 73 ? 8.388 -0.288 2.924 1.00 33.30 423 LYS B CA 1
ATOM 570 C C . LYS A 1 73 ? 7.468 -0.290 1.706 1.00 34.93 423 LYS B C 1
ATOM 571 O O . LYS A 1 73 ? 7.628 0.531 0.812 1.00 31.91 423 LYS B O 1
ATOM 577 N N . ARG A 1 74 ? 6.510 -1.214 1.674 1.00 32.15 424 ARG B N 1
ATOM 578 C CA . ARG A 1 74 ? 5.758 -1.471 0.451 1.00 33.86 424 ARG B CA 1
ATOM 579 C C . ARG A 1 74 ? 4.892 -0.283 0.010 1.00 29.97 424 ARG B C 1
ATOM 580 O O . ARG A 1 74 ? 4.805 0.035 -1.183 1.00 27.38 424 ARG B O 1
ATOM 588 N N . SER A 1 75 ? 4.270 0.371 0.975 1.00 26.83 425 SER B N 1
ATOM 589 C CA . SER A 1 75 ? 3.434 1.527 0.697 1.00 33.00 425 SER B CA 1
ATOM 590 C C . SER A 1 75 ? 4.263 2.703 0.153 1.00 37.37 425 SER B C 1
ATOM 591 O O . SER A 1 75 ? 3.762 3.495 -0.633 1.00 39.29 425 SER B O 1
ATOM 594 N N . SER A 1 76 ? 5.525 2.815 0.557 1.00 33.71 426 SER B N 1
ATOM 595 C CA . SER A 1 76 ? 6.359 3.904 0.048 1.00 36.02 426 SER B CA 1
ATOM 596 C C . SER A 1 76 ? 6.843 3.605 -1.369 1.00 33.98 426 SER B C 1
ATOM 597 O O . SER A 1 76 ? 6.918 4.506 -2.204 1.00 35.31 426 SER B O 1
ATOM 600 N N . LEU A 1 77 ? 7.182 2.343 -1.626 1.00 31.37 427 LEU B N 1
ATOM 601 C CA . LEU A 1 77 ? 7.485 1.884 -2.973 1.00 29.75 427 LEU B CA 1
ATOM 602 C C . LEU A 1 77 ? 6.324 2.243 -3.907 1.00 35.58 427 LEU B C 1
ATOM 603 O O . LEU A 1 77 ? 6.511 2.931 -4.911 1.00 33.60 427 LEU B O 1
ATOM 608 N N . ARG A 1 78 ? 5.123 1.797 -3.548 1.00 30.66 428 ARG B N 1
ATOM 609 C CA . ARG A 1 78 ? 3.945 2.010 -4.389 1.00 28.98 428 ARG B CA 1
ATOM 610 C C . ARG A 1 78 ? 3.594 3.488 -4.491 1.00 30.57 428 ARG B C 1
ATOM 611 O O . ARG A 1 78 ? 3.210 3.967 -5.548 1.00 30.37 428 ARG B O 1
ATOM 619 N N . SER A 1 79 ? 3.724 4.204 -3.383 1.00 29.79 429 SER B N 1
ATOM 620 C CA . SER A 1 79 ? 3.433 5.636 -3.368 1.00 34.89 429 SER B CA 1
ATOM 621 C C . SER A 1 79 ? 4.368 6.427 -4.270 1.00 31.87 429 SER B C 1
ATOM 622 O O . SER A 1 79 ? 4.011 7.496 -4.734 1.00 35.21 429 SER B O 1
ATOM 625 N N . SER A 1 80 ? 5.570 5.911 -4.505 1.00 27.09 430 SER B N 1
ATOM 626 C CA . SER A 1 80 ? 6.566 6.664 -5.248 1.00 29.49 430 SER B CA 1
ATOM 627 C C . SER A 1 80 ? 6.373 6.428 -6.738 1.00 35.65 430 SER B C 1
ATOM 628 O O . SER A 1 80 ? 7.092 6.983 -7.572 1.00 36.93 430 SER B O 1
ATOM 631 N N . ILE A 1 81 ? 5.402 5.585 -7.063 1.00 34.60 431 ILE B N 1
ATOM 632 C CA . ILE A 1 81 ? 5.109 5.262 -8.450 1.00 37.23 431 ILE B CA 1
ATOM 633 C C . ILE A 1 81 ? 3.805 5.925 -8.880 1.00 44.12 431 ILE B C 1
ATOM 634 O O . ILE A 1 81 ? 2.765 5.749 -8.241 1.00 42.47 431 ILE B O 1
ATOM 639 N N . GLY A 1 82 ? 3.869 6.717 -9.945 1.00 39.88 432 GLY B N 1
ATOM 640 C CA . GLY A 1 82 ? 2.683 7.378 -10.468 1.00 27.74 432 GLY B CA 1
ATOM 641 C C . GLY A 1 82 ? 2.137 6.636 -11.675 1.00 30.93 432 GLY B C 1
ATOM 642 O O . GLY A 1 82 ? 2.879 6.266 -12.581 1.00 33.79 432 GLY B O 1
ATOM 643 N N . ILE A 1 83 ? 0.834 6.403 -11.679 1.00 37.74 433 ILE B N 1
ATOM 644 C CA . ILE A 1 83 ? 0.199 5.650 -12.749 1.00 36.65 433 ILE B CA 1
ATOM 645 C C . ILE A 1 83 ? -0.751 6.524 -13.548 1.00 38.06 433 ILE B C 1
ATOM 646 O O . ILE A 1 83 ? -1.624 7.174 -12.986 1.00 38.89 433 ILE B O 1
ATOM 651 N N . VAL A 1 84 ? -0.556 6.544 -14.860 1.00 38.54 434 VAL B N 1
ATOM 652 C CA . VAL A 1 84 ? -1.496 7.174 -15.772 1.00 40.94 434 VAL B CA 1
ATOM 653 C C . VAL A 1 84 ? -1.905 6.165 -16.834 1.00 38.53 434 VAL B C 1
ATOM 654 O O . VAL A 1 84 ? -1.085 5.759 -17.651 1.00 41.29 434 VAL B O 1
ATOM 658 N N . LEU A 1 85 ? -3.161 5.730 -16.795 1.00 40.09 435 LEU B N 1
ATOM 659 C CA . LEU A 1 85 ? -3.689 4.814 -17.806 1.00 41.60 435 LEU B CA 1
ATOM 660 C C . LEU A 1 85 ? -4.438 5.587 -18.902 1.00 45.04 435 LEU B C 1
ATOM 661 O O . LEU A 1 85 ? -4.563 6.806 -18.834 1.00 43.17 435 LEU B O 1
ATOM 666 N N . GLN A 1 86 ? -4.942 4.882 -19.909 1.00 44.37 436 GLN B N 1
ATOM 667 C CA . GLN A 1 86 ? -5.633 5.556 -21.004 1.00 53.04 436 GLN B CA 1
ATOM 668 C C . GLN A 1 86 ? -7.013 6.023 -20.549 1.00 55.48 436 GLN B C 1
ATOM 669 O O . GLN A 1 86 ? -7.476 7.095 -20.935 1.00 66.16 436 GLN B O 1
ATOM 675 N N . ASP A 1 87 ? -7.667 5.216 -19.724 1.00 53.18 437 ASP B N 1
ATOM 676 C CA . ASP A 1 87 ? -8.973 5.582 -19.197 1.00 64.02 437 ASP B CA 1
ATOM 677 C C . ASP A 1 87 ? -8.875 5.847 -17.703 1.00 63.16 437 ASP B C 1
ATOM 678 O O . ASP A 1 87 ? -8.703 4.927 -16.907 1.00 71.59 437 ASP B O 1
ATOM 683 N N . THR A 1 88 ? -8.980 7.112 -17.322 1.00 52.94 438 THR B N 1
ATOM 684 C CA . THR A 1 88 ? -8.871 7.480 -15.920 1.00 57.59 438 THR B CA 1
ATOM 685 C C . THR A 1 88 ? -10.230 7.577 -15.236 1.00 47.54 438 THR B C 1
ATOM 686 O O . THR A 1 88 ? -11.159 8.182 -15.760 1.00 52.12 438 THR B O 1
ATOM 690 N N . ILE A 1 89 ? -10.339 6.983 -14.057 1.00 52.24 439 ILE B N 1
ATOM 691 C CA . ILE A 1 89 ? -11.563 7.084 -13.280 1.00 59.38 439 ILE B CA 1
ATOM 692 C C . ILE A 1 89 ? -11.404 8.137 -12.189 1.00 53.75 439 ILE B C 1
ATOM 693 O O . ILE A 1 89 ? -10.474 8.085 -11.384 1.00 52.97 439 ILE B O 1
ATOM 698 N N . LEU A 1 90 ? -12.312 9.105 -12.190 1.00 42.86 440 LEU B N 1
ATOM 699 C CA . LEU A 1 90 ? -12.304 10.183 -11.216 1.00 35.35 440 LEU B CA 1
ATOM 700 C C . LEU A 1 90 ? -13.467 10.003 -10.260 1.00 38.81 440 LEU B C 1
ATOM 701 O O . LEU A 1 90 ? -14.443 9.334 -10.599 1.00 42.41 440 LEU B O 1
ATOM 706 N N . PHE A 1 91 ? -13.365 10.582 -9.066 1.00 32.33 441 PHE B N 1
ATOM 707 C CA . PHE A 1 91 ? -14.487 10.561 -8.131 1.00 37.01 441 PHE B CA 1
ATOM 708 C C . PHE A 1 91 ? -15.474 11.679 -8.448 1.00 42.70 441 PHE B C 1
ATOM 709 O O . PHE A 1 91 ? -15.108 12.698 -9.034 1.00 43.72 441 PHE B O 1
ATOM 717 N N . SER A 1 92 ? -16.726 11.476 -8.054 1.00 37.47 442 SER B N 1
ATOM 718 C CA . SER A 1 92 ? -17.789 12.433 -8.317 1.00 45.38 442 SER B CA 1
ATOM 719 C C . SER A 1 92 ? -17.753 13.567 -7.305 1.00 42.45 442 SER B C 1
ATOM 720 O O . SER A 1 92 ? -18.709 13.806 -6.572 1.00 46.12 442 SER B O 1
ATOM 723 N N . THR A 1 93 ? -16.620 14.253 -7.272 1.00 38.70 443 THR B N 1
ATOM 724 C CA . THR A 1 93 ? -16.378 15.327 -6.328 1.00 37.36 443 THR B CA 1
ATOM 725 C C . THR A 1 93 ? -15.798 16.512 -7.076 1.00 34.68 443 THR B C 1
ATOM 726 O O . THR A 1 93 ? -15.663 16.468 -8.300 1.00 37.96 443 THR B O 1
ATOM 730 N N . THR A 1 94 ? -15.425 17.556 -6.344 1.00 33.18 444 THR B N 1
ATOM 731 C CA . THR A 1 94 ? -14.783 18.699 -6.969 1.00 33.94 444 THR B CA 1
ATOM 732 C C . THR A 1 94 ? -13.481 18.296 -7.649 1.00 39.61 444 THR B C 1
ATOM 733 O O . THR A 1 94 ? -12.838 17.304 -7.275 1.00 39.38 444 THR B O 1
ATOM 737 N N . VAL A 1 95 ? -13.114 19.068 -8.663 1.00 33.21 445 VAL B N 1
ATOM 738 C CA . VAL A 1 95 ? -11.833 18.919 -9.332 1.00 35.43 445 VAL B CA 1
ATOM 739 C C . VAL A 1 95 ? -10.697 19.013 -8.321 1.00 34.34 445 VAL B C 1
ATOM 740 O O . VAL A 1 95 ? -9.791 18.173 -8.302 1.00 42.16 445 VAL B O 1
ATOM 744 N N . LYS A 1 96 ? -10.770 20.026 -7.467 1.00 31.73 446 LYS B N 1
ATOM 745 C CA . LYS A 1 96 ? -9.745 20.249 -6.458 1.00 33.57 446 LYS B CA 1
ATOM 746 C C . LYS A 1 96 ? -9.511 19.010 -5.605 1.00 34.54 446 LYS B C 1
ATOM 747 O O . LYS A 1 96 ? -8.369 18.661 -5.321 1.00 37.45 446 LYS B O 1
ATOM 753 N N . GLU A 1 97 ? -10.584 18.347 -5.184 1.00 27.10 447 GLU B N 1
ATOM 754 C CA . GLU A 1 97 ? -10.412 17.197 -4.305 1.00 34.47 447 GLU B CA 1
ATOM 755 C C . GLU A 1 97 ? -9.847 15.997 -5.069 1.00 34.50 447 GLU B C 1
ATOM 756 O O . GLU A 1 97 ? -9.020 15.253 -4.538 1.00 40.56 447 GLU B O 1
ATOM 762 N N . ASN A 1 98 ? -10.299 15.820 -6.309 1.00 28.61 448 ASN B N 1
ATOM 763 C CA . ASN A 1 98 ? -9.713 14.840 -7.220 1.00 24.71 448 ASN B CA 1
ATOM 764 C C . ASN A 1 98 ? -8.223 15.052 -7.401 1.00 28.66 448 ASN B C 1
ATOM 765 O O . ASN A 1 98 ? -7.461 14.092 -7.463 1.00 30.75 448 ASN B O 1
ATOM 770 N N . LEU A 1 99 ? -7.805 16.312 -7.496 1.00 26.18 449 LEU B N 1
ATOM 771 C CA . LEU A 1 99 ? -6.385 16.599 -7.695 1.00 30.63 449 LEU B CA 1
ATOM 772 C C . LEU A 1 99 ? -5.554 16.289 -6.448 1.00 36.33 449 LEU B C 1
ATOM 773 O O . LEU A 1 99 ? -4.341 16.123 -6.539 1.00 35.44 449 LEU B O 1
ATOM 778 N N . LYS A 1 100 ? -6.198 16.185 -5.289 1.00 33.27 450 LYS B N 1
ATOM 779 C CA . LYS A 1 100 ? -5.460 15.866 -4.067 1.00 28.96 450 LYS B CA 1
ATOM 780 C C . LYS A 1 100 ? -5.428 14.382 -3.747 1.00 31.29 450 LYS B C 1
ATOM 781 O O . LYS A 1 100 ? -5.074 14.000 -2.637 1.00 38.17 450 LYS B O 1
ATOM 787 N N . TYR A 1 101 ? -5.789 13.558 -4.728 1.00 30.97 451 TYR B N 1
ATOM 788 C CA . TYR A 1 101 ? -5.807 12.099 -4.596 1.00 32.38 451 TYR B CA 1
ATOM 789 C C . TYR A 1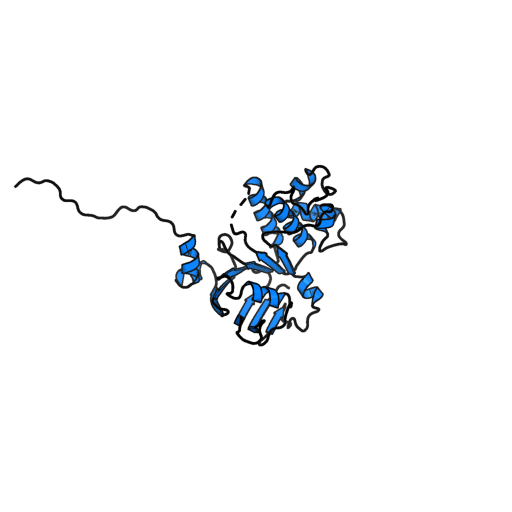 101 ? -4.528 11.533 -3.992 1.00 36.01 451 TYR B C 1
ATOM 790 O O . TYR A 1 101 ? -4.568 10.696 -3.085 1.00 37.59 451 TYR B O 1
ATOM 799 N N . GLY A 1 102 ? -3.393 11.984 -4.506 1.00 33.17 452 GLY B N 1
ATOM 800 C CA . GLY A 1 102 ? -2.108 11.504 -4.023 1.00 34.41 452 GLY B CA 1
ATOM 801 C C . GLY A 1 102 ? -1.372 12.556 -3.220 1.00 39.92 452 GLY B C 1
ATOM 802 O O . GLY A 1 102 ? -0.165 12.461 -3.021 1.00 42.07 452 GLY B O 1
ATOM 803 N N . ASN A 1 103 ? -2.097 13.573 -2.766 1.00 33.08 453 ASN B N 1
ATOM 804 C CA . ASN A 1 103 ? -1.498 14.607 -1.935 1.00 29.81 453 ASN B CA 1
ATOM 805 C C . ASN A 1 103 ? -2.557 15.340 -1.148 1.00 30.60 453 ASN B C 1
ATOM 806 O O . ASN A 1 103 ? -2.807 16.513 -1.406 1.00 31.58 453 ASN B O 1
ATOM 811 N N . PRO A 1 104 ? -3.168 14.659 -0.168 1.00 38.93 454 PRO B N 1
ATOM 812 C CA . PRO A 1 104 ? -4.282 15.240 0.591 1.00 36.77 454 PRO B CA 1
ATOM 813 C C . PRO A 1 104 ? -3.882 16.511 1.326 1.00 38.03 454 PRO B C 1
ATOM 814 O O . PRO A 1 104 ? -4.726 17.376 1.539 1.00 35.42 454 PRO B O 1
ATOM 818 N N . GLY A 1 105 ? -2.610 16.641 1.678 1.00 38.36 455 GLY B N 1
ATOM 819 C CA . GLY A 1 105 ? -2.161 17.811 2.413 1.00 38.21 455 GLY B CA 1
ATOM 820 C C . GLY A 1 105 ? -1.910 19.056 1.580 1.00 39.89 455 GLY B C 1
ATOM 821 O O . GLY A 1 105 ? -1.594 20.106 2.126 1.00 42.51 455 GLY B O 1
ATOM 822 N N . ALA A 1 106 ? -2.042 18.945 0.260 1.00 39.50 456 ALA B N 1
ATOM 823 C CA . ALA A 1 106 ? -1.685 20.045 -0.641 1.00 36.46 456 ALA B CA 1
ATOM 824 C C . ALA A 1 106 ? -2.495 21.315 -0.372 1.00 45.83 456 ALA B C 1
ATOM 825 O O . ALA A 1 106 ? -3.707 21.259 -0.168 1.00 42.25 456 ALA B O 1
ATOM 827 N N . THR A 1 107 ? -1.817 22.459 -0.371 1.00 47.96 457 THR B N 1
ATOM 828 C CA . THR A 1 107 ? -2.501 23.738 -0.236 1.00 45.68 457 THR B CA 1
ATOM 829 C C . THR A 1 107 ? -3.148 24.101 -1.562 1.00 52.13 457 THR B C 1
ATOM 830 O O . THR A 1 107 ? -2.780 23.557 -2.609 1.00 55.18 457 THR B O 1
ATOM 834 N N . ASP A 1 108 ? -4.107 25.021 -1.518 1.00 47.59 458 ASP B N 1
ATOM 835 C CA . ASP A 1 108 ? -4.791 25.471 -2.722 1.00 50.76 458 ASP B CA 1
ATOM 836 C C . ASP A 1 108 ? -3.796 26.070 -3.700 1.00 48.46 458 ASP B C 1
ATOM 837 O O . ASP A 1 108 ? -3.958 25.958 -4.914 1.00 46.69 458 ASP B O 1
ATOM 842 N N . GLU A 1 109 ? -2.756 26.693 -3.161 1.00 50.52 459 GLU B N 1
ATOM 843 C CA . GLU A 1 109 ? -1.752 27.336 -3.990 1.00 53.64 459 GLU B CA 1
ATOM 844 C C . GLU A 1 109 ? -0.878 26.298 -4.684 1.00 44.10 459 GLU B C 1
ATOM 845 O O . GLU A 1 109 ? -0.507 26.465 -5.839 1.00 43.62 459 GLU B O 1
ATOM 851 N N . GLU A 1 110 ? -0.557 25.220 -3.979 1.00 44.50 460 GLU B N 1
ATOM 852 C CA . GLU A 1 110 ? 0.262 24.163 -4.552 1.00 44.90 460 GLU B CA 1
ATOM 853 C C . GLU A 1 110 ? -0.490 23.449 -5.669 1.00 44.56 460 GLU B C 1
ATOM 854 O O . GLU A 1 110 ? 0.102 23.054 -6.676 1.00 44.21 460 GLU B O 1
ATOM 860 N N . ILE A 1 111 ? -1.801 23.322 -5.505 1.00 40.50 461 ILE B N 1
ATOM 861 C CA . ILE A 1 111 ? -2.635 22.668 -6.504 1.00 38.66 461 ILE B CA 1
ATOM 862 C C . ILE A 1 111 ? -2.668 23.470 -7.804 1.00 39.83 461 ILE B C 1
ATOM 863 O O . ILE A 1 111 ? -2.429 22.928 -8.887 1.00 43.65 461 ILE B O 1
ATOM 868 N N . LYS A 1 112 ? -2.949 24.762 -7.694 1.00 45.44 462 LYS B N 1
ATOM 869 C CA . LYS A 1 112 ? -2.995 25.633 -8.863 1.00 44.27 462 LYS B CA 1
ATOM 870 C C . LYS A 1 112 ? -1.628 25.715 -9.545 1.00 46.22 462 LYS B C 1
ATOM 871 O O . LYS A 1 112 ? -1.529 25.628 -10.767 1.00 50.46 462 LYS B O 1
ATOM 877 N N . GLU A 1 113 ? -0.572 25.848 -8.755 1.00 43.91 463 GLU B N 1
ATOM 878 C CA . GLU A 1 113 ? 0.776 25.818 -9.304 1.00 44.56 463 GLU B CA 1
ATOM 879 C C . GLU A 1 113 ? 1.046 24.529 -10.088 1.00 44.76 463 GLU B C 1
ATOM 880 O O . GLU A 1 113 ? 1.632 24.567 -11.171 1.00 42.03 463 GLU B O 1
ATOM 886 N N . ALA A 1 114 ? 0.616 23.392 -9.543 1.00 37.84 464 ALA B N 1
ATOM 887 C CA . ALA A 1 114 ? 0.820 22.117 -10.219 1.00 39.77 464 ALA B CA 1
ATOM 888 C C . ALA A 1 114 ? 0.056 22.088 -11.536 1.00 43.18 464 ALA B C 1
ATOM 889 O O . ALA A 1 114 ? 0.548 21.576 -12.540 1.00 39.73 464 ALA B O 1
ATOM 891 N N . ALA A 1 115 ? -1.149 22.650 -11.522 1.00 38.96 465 ALA B N 1
ATOM 892 C CA . ALA A 1 115 ? -2.008 22.626 -12.692 1.00 37.45 465 ALA B CA 1
ATOM 893 C C . ALA A 1 115 ? -1.507 23.585 -13.771 1.00 39.74 465 ALA B C 1
ATOM 894 O O . ALA A 1 115 ? -1.752 23.374 -14.961 1.00 45.56 465 ALA B O 1
ATOM 896 N N . LYS A 1 116 ? -0.826 24.647 -13.352 1.00 41.72 466 LYS B N 1
ATOM 897 C CA . LYS A 1 116 ? -0.261 25.602 -14.299 1.00 43.95 466 LYS B CA 1
ATOM 898 C C . LYS A 1 116 ? 0.894 24.958 -15.042 1.00 42.30 466 LYS B C 1
ATOM 899 O O . LYS A 1 116 ? 1.004 25.090 -16.255 1.00 49.40 466 LYS B O 1
ATOM 905 N N . LEU A 1 117 ? 1.746 24.254 -14.302 1.00 43.85 467 LEU B N 1
ATOM 906 C CA . LEU A 1 117 ? 2.898 23.571 -14.886 1.00 45.96 467 LEU B CA 1
ATOM 907 C C . LEU A 1 117 ? 2.504 22.419 -15.800 1.00 52.31 467 LEU B C 1
ATOM 908 O O . LEU A 1 117 ? 3.251 22.068 -16.712 1.00 54.85 467 LEU B O 1
ATOM 913 N N . THR A 1 118 ? 1.347 21.814 -15.551 1.00 48.07 468 THR B N 1
ATOM 914 C CA . THR A 1 118 ? 0.908 20.700 -16.384 1.00 46.30 468 THR B CA 1
ATOM 915 C C . THR A 1 118 ? -0.232 21.099 -17.292 1.00 42.98 468 THR B C 1
ATOM 916 O O . THR A 1 118 ? -0.959 20.242 -17.788 1.00 48.95 468 THR B O 1
ATOM 920 N N . HIS A 1 119 ? -0.391 22.404 -17.485 1.00 46.55 469 HIS B N 1
ATOM 921 C CA . HIS A 1 119 ? -1.279 22.945 -18.511 1.00 45.91 469 HIS B CA 1
ATOM 922 C C . HIS A 1 119 ? -2.716 22.459 -18.407 1.00 48.25 469 HIS B C 1
ATOM 923 O O . HIS A 1 119 ? -3.359 22.210 -19.427 1.00 42.39 469 HIS B O 1
ATOM 930 N N . SER A 1 120 ? -3.219 22.308 -17.185 1.00 48.09 470 SER B N 1
ATOM 931 C CA . SER A 1 120 ? -4.636 22.003 -17.000 1.00 36.64 470 SER B CA 1
ATOM 932 C C . SER A 1 120 ? -5.372 23.178 -16.362 1.00 35.92 470 SER B C 1
ATOM 933 O O . SER A 1 120 ? -6.603 23.227 -16.358 1.00 39.83 470 SER B O 1
ATOM 936 N N . ASP A 1 121 ? -4.613 24.125 -15.824 1.00 43.86 471 ASP B N 1
ATOM 937 C CA . ASP A 1 121 ? -5.197 25.260 -15.108 1.00 43.45 471 ASP B CA 1
ATOM 938 C C . ASP A 1 121 ? -6.198 26.045 -15.956 1.00 51.31 471 ASP B C 1
ATOM 939 O O . ASP A 1 121 ? -7.253 26.458 -15.465 1.00 45.15 471 ASP B O 1
ATOM 944 N N . HIS A 1 122 ? -5.873 26.233 -17.231 1.00 53.20 472 HIS B N 1
ATOM 945 C CA . HIS A 1 122 ? -6.711 27.047 -18.098 1.00 56.93 472 HIS B CA 1
ATOM 946 C C . HIS A 1 122 ? -8.101 26.458 -18.273 1.00 49.42 472 HIS B C 1
ATOM 947 O O . HIS A 1 122 ? -9.096 27.169 -18.154 1.00 52.34 472 HIS B O 1
ATOM 954 N N . PHE A 1 123 ? -8.181 25.165 -18.563 1.00 41.63 473 PHE B N 1
ATOM 955 C CA . PHE A 1 123 ? -9.488 24.565 -18.805 1.00 47.98 473 PHE B CA 1
ATOM 956 C C . PHE A 1 123 ? -10.240 24.336 -17.493 1.00 50.48 473 PHE B C 1
ATOM 957 O O . PHE A 1 123 ? -11.473 24.325 -17.483 1.00 52.55 473 PHE B O 1
ATOM 965 N N . ILE A 1 124 ? -9.516 24.152 -16.389 1.00 39.84 474 ILE B N 1
ATOM 966 C CA . ILE A 1 124 ? -10.190 24.043 -15.093 1.00 32.44 474 ILE B CA 1
ATOM 967 C C . ILE A 1 124 ? -10.870 25.366 -14.740 1.00 43.72 474 ILE B C 1
ATOM 968 O O . ILE A 1 124 ? -12.044 25.383 -14.368 1.00 48.93 474 ILE B O 1
ATOM 973 N N . LYS A 1 125 ? -10.143 26.471 -14.879 1.00 44.05 475 LYS B N 1
ATOM 974 C CA . LYS A 1 125 ? -10.695 27.788 -14.560 1.00 46.92 475 LYS B CA 1
ATOM 975 C C . LYS A 1 125 ? -11.979 28.072 -15.335 1.00 44.23 475 LYS B C 1
ATOM 976 O O . LYS A 1 125 ? -12.866 28.744 -14.829 1.00 47.09 475 LYS B O 1
ATOM 982 N N . HIS A 1 126 ? -12.081 27.543 -16.553 1.00 39.58 476 HIS B N 1
ATOM 983 C CA . HIS A 1 126 ? -13.237 27.827 -17.399 1.00 47.19 476 HIS B CA 1
ATOM 984 C C . HIS A 1 126 ? -14.362 26.795 -17.305 1.00 46.65 476 HIS B C 1
ATOM 985 O O . HIS A 1 126 ? -15.375 26.921 -17.986 1.00 49.87 476 HIS B O 1
ATOM 992 N N . LEU A 1 127 ? -14.186 25.790 -16.454 1.00 43.62 477 LEU B N 1
ATOM 993 C CA . LEU A 1 127 ? -15.314 25.003 -15.967 1.00 43.70 477 LEU B CA 1
ATOM 994 C C . LEU A 1 127 ? -16.231 25.953 -15.216 1.00 43.74 477 LEU B C 1
ATOM 995 O O . LEU A 1 127 ? -15.752 26.936 -14.667 1.00 44.58 477 LEU B O 1
ATOM 1000 N N . PRO A 1 128 ? -17.543 25.661 -15.166 1.00 50.08 478 PRO B N 1
ATOM 1001 C CA . PRO A 1 128 ? -18.507 26.600 -14.582 1.00 44.96 478 PRO B CA 1
ATOM 1002 C C . PRO A 1 128 ? -18.191 27.053 -13.146 1.00 53.32 478 PRO B C 1
ATOM 1003 O O . PRO A 1 128 ? -18.387 28.228 -12.842 1.00 48.08 478 PRO B O 1
ATOM 1007 N N . GLU A 1 129 ? -17.718 26.161 -12.280 1.00 48.26 479 GLU B N 1
ATOM 1008 C CA . GLU A 1 129 ? -17.336 26.584 -10.933 1.00 45.65 479 GLU B CA 1
ATOM 1009 C C . GLU A 1 129 ? -15.824 26.489 -10.736 1.00 45.38 479 GLU B C 1
ATOM 1010 O O . GLU A 1 129 ? -15.335 26.444 -9.610 1.00 45.74 479 GLU B O 1
ATOM 1016 N N . GLY A 1 130 ? -15.085 26.459 -11.836 1.00 39.89 480 GLY B N 1
ATOM 1017 C CA . GLY A 1 130 ? -13.643 26.333 -11.766 1.00 39.73 480 GLY B CA 1
ATOM 1018 C C . GLY A 1 130 ? -13.197 25.109 -10.983 1.00 43.10 480 GLY B C 1
ATOM 1019 O O . GLY A 1 130 ? -13.672 24.003 -11.219 1.00 37.80 480 GLY B O 1
ATOM 1020 N N . TYR A 1 131 ? -12.300 25.322 -10.025 1.00 41.83 481 TYR B N 1
ATOM 1021 C CA . TYR A 1 131 ? -11.750 24.245 -9.217 1.00 35.83 481 TYR B CA 1
ATOM 1022 C C . TYR A 1 131 ? -12.788 23.597 -8.305 1.00 38.98 481 TYR B C 1
ATOM 1023 O O . TYR A 1 131 ? -12.566 22.494 -7.796 1.00 34.99 481 TYR B O 1
ATOM 1032 N N . GLU A 1 132 ? -13.913 24.281 -8.100 1.00 36.86 482 GLU B N 1
ATOM 1033 C CA . GLU A 1 132 ? -14.979 23.765 -7.240 1.00 37.83 482 GLU B CA 1
ATOM 1034 C C . GLU A 1 132 ? -16.037 23.018 -8.044 1.00 38.73 482 GLU B C 1
ATOM 1035 O O . GLU A 1 132 ? -17.066 22.627 -7.499 1.00 45.78 482 GLU B O 1
ATOM 1041 N N . THR A 1 133 ? -15.793 22.828 -9.336 1.00 38.81 483 THR B N 1
ATOM 1042 C CA . THR A 1 133 ? -16.747 22.113 -10.176 1.00 43.68 483 THR B CA 1
ATOM 1043 C C . THR A 1 133 ? -16.850 20.638 -9.782 1.00 41.07 483 THR B C 1
ATOM 1044 O O . THR A 1 133 ? -15.844 19.937 -9.701 1.00 38.01 483 THR B O 1
ATOM 1048 N N . VAL A 1 134 ? -18.070 20.172 -9.530 1.00 40.31 484 VAL B N 1
ATOM 1049 C CA . VAL A 1 134 ? -18.281 18.774 -9.181 1.00 41.78 484 VAL B CA 1
ATOM 1050 C C . VAL A 1 134 ? -18.226 17.916 -10.444 1.00 46.04 484 VAL B C 1
ATOM 1051 O O . VAL A 1 134 ? -18.880 18.214 -11.440 1.00 49.73 484 VAL B O 1
ATOM 1055 N N . LEU A 1 135 ? -17.420 16.863 -10.407 1.00 48.26 485 LEU B N 1
ATOM 1056 C CA . LEU A 1 135 ? -17.258 15.992 -11.564 1.00 41.50 485 LEU B CA 1
ATOM 1057 C C . LEU A 1 135 ? -18.291 14.883 -11.525 1.00 45.44 485 LEU B C 1
ATOM 1058 O O . LEU A 1 135 ? -17.960 13.695 -11.416 1.00 44.97 485 LEU B O 1
ATOM 1063 N N . THR A 1 136 ? -19.546 15.295 -11.616 1.00 44.39 486 THR B N 1
ATOM 1064 C CA . THR A 1 136 ? -20.680 14.394 -11.554 1.00 54.58 486 THR B CA 1
ATOM 1065 C C . THR A 1 136 ? -20.517 13.268 -12.584 1.00 57.73 486 THR B C 1
ATOM 1066 O O . THR A 1 136 ? -19.925 13.466 -13.649 1.00 58.69 486 THR B O 1
ATOM 1070 N N . ASP A 1 137 ? -20.995 12.078 -12.232 1.00 58.80 487 ASP B N 1
ATOM 1071 C CA . ASP A 1 137 ? -20.864 10.887 -13.076 1.00 64.91 487 ASP B CA 1
ATOM 1072 C C . ASP A 1 137 ? -19.406 10.518 -13.340 1.00 61.88 487 ASP B C 1
ATOM 1073 O O . ASP A 1 137 ? -19.067 10.044 -14.423 1.00 58.47 487 ASP B O 1
ATOM 1078 N N . ASN A 1 138 ? -18.549 10.759 -12.352 1.00 56.20 488 ASN B N 1
ATOM 1079 C CA . ASN A 1 138 ? -17.153 10.328 -12.393 1.00 52.32 488 ASN B CA 1
ATOM 1080 C C . ASN A 1 138 ? -16.326 10.884 -13.556 1.00 51.53 488 ASN B C 1
ATOM 1081 O O . ASN A 1 138 ? -15.434 10.205 -14.060 1.00 46.53 488 ASN B O 1
ATOM 1086 N N . GLY A 1 139 ? -16.616 12.112 -13.974 1.00 53.46 489 GLY B N 1
ATOM 1087 C CA . GLY A 1 139 ? -15.836 12.761 -15.014 1.00 54.20 489 GLY B CA 1
ATOM 1088 C C . GLY A 1 139 ? -16.302 12.551 -16.448 1.00 61.89 489 GLY B C 1
ATOM 1089 O O . GLY A 1 139 ? -15.518 12.708 -17.382 1.00 57.16 489 GLY B O 1
ATOM 1090 N N . GLU A 1 140 ? -17.572 12.222 -16.649 1.00 73.08 490 GLU B N 1
ATOM 1091 C CA . GLU A 1 140 ? -18.030 11.909 -18.004 1.00 83.32 490 GLU B CA 1
ATOM 1092 C C . GLU A 1 140 ? -18.578 13.118 -18.768 1.00 79.17 490 GLU B C 1
ATOM 1093 O O . GLU A 1 140 ? -18.887 13.015 -19.952 1.00 86.99 490 GLU B O 1
ATOM 1099 N N . ASP A 1 141 ? -18.680 14.262 -18.098 1.00 71.95 491 ASP B N 1
ATOM 1100 C CA . ASP A 1 141 ? -19.042 15.509 -18.763 1.00 69.73 491 ASP B CA 1
ATOM 1101 C C . ASP A 1 141 ? -17.792 16.182 -19.310 1.00 63.72 491 ASP B C 1
ATOM 1102 O O . ASP A 1 141 ? -17.873 17.169 -20.029 1.00 65.38 491 ASP B O 1
ATOM 1107 N N . LEU A 1 142 ? -16.638 15.658 -18.926 1.00 57.57 492 LEU B N 1
ATOM 1108 C CA . LEU A 1 142 ? -15.380 16.084 -19.491 1.00 56.13 492 LEU B CA 1
ATOM 1109 C C . LEU A 1 142 ? -15.099 15.196 -20.680 1.00 55.49 492 LEU B C 1
ATOM 1110 O O . LEU A 1 142 ? -15.561 14.074 -20.761 1.00 59.71 492 LEU B O 1
ATOM 1115 N N . SER A 1 143 ? -14.309 15.690 -21.608 1.00 50.82 493 SER B N 1
ATOM 1116 C CA . SER A 1 143 ? -13.891 14.852 -22.711 1.00 56.84 493 SER B CA 1
ATOM 1117 C C . SER A 1 143 ? -12.808 13.915 -22.223 1.00 54.99 493 SER B C 1
ATOM 1118 O O . SER A 1 143 ? -12.315 14.062 -21.103 1.00 59.48 493 SER B O 1
ATOM 1121 N N . GLN A 1 144 ? -12.451 12.954 -23.062 1.00 60.13 494 GLN B N 1
ATOM 1122 C CA . GLN A 1 144 ? -11.349 12.037 -22.804 1.00 63.31 494 GLN B CA 1
ATOM 1123 C C . GLN A 1 144 ? -10.060 12.780 -22.463 1.00 52.72 494 GLN B C 1
ATOM 1124 O O . GLN A 1 144 ? -9.341 12.413 -21.538 1.00 51.88 494 GLN B O 1
ATOM 1130 N N . GLY A 1 145 ? -9.784 13.830 -23.226 1.00 54.01 495 GLY B N 1
ATOM 1131 C CA . GLY A 1 145 ? -8.568 14.599 -23.064 1.00 55.09 495 GLY B CA 1
ATOM 1132 C C . GLY A 1 145 ? -8.497 15.291 -21.717 1.00 52.04 495 GLY B C 1
ATOM 1133 O O . GLY A 1 145 ? -7.451 15.296 -21.061 1.00 54.06 495 GLY B O 1
ATOM 1134 N N . GLN A 1 146 ? -9.611 15.877 -21.300 1.00 46.37 496 GLN B N 1
ATOM 1135 C CA . GLN A 1 146 ? -9.622 16.637 -20.063 1.00 47.13 496 GLN B CA 1
ATOM 1136 C C . GLN A 1 146 ? -9.406 15.716 -18.871 1.00 43.39 496 GLN B C 1
ATOM 1137 O O . GLN A 1 146 ? -8.695 16.067 -17.938 1.00 44.98 496 GLN B O 1
ATOM 1143 N N . ARG A 1 147 ? -10.007 14.532 -18.912 1.00 43.92 497 ARG B N 1
ATOM 1144 C CA . ARG A 1 147 ? -9.778 13.552 -17.866 1.00 44.98 497 ARG B CA 1
ATOM 1145 C C . ARG A 1 147 ? -8.297 13.214 -17.785 1.00 39.30 497 ARG B C 1
ATOM 1146 O O . ARG A 1 147 ? -7.753 13.079 -16.699 1.00 44.76 497 ARG B O 1
ATOM 1154 N N . GLN A 1 148 ? -7.648 13.102 -18.938 1.00 41.54 498 GLN B N 1
ATOM 1155 C CA . GLN A 1 148 ? -6.227 12.769 -18.983 1.00 46.81 498 GLN B CA 1
ATOM 1156 C C . GLN A 1 148 ? -5.362 13.891 -18.419 1.00 45.99 498 GLN B C 1
ATOM 1157 O O . GLN A 1 148 ? -4.397 13.620 -17.706 1.00 41.63 498 GLN B O 1
ATOM 1163 N N . LEU A 1 149 ? -5.705 15.143 -18.730 1.00 44.49 499 LEU B N 1
ATOM 1164 C CA . LEU A 1 149 ? -5.043 16.288 -18.095 1.00 40.67 499 LEU B CA 1
ATOM 1165 C C . LEU A 1 149 ? -5.126 16.197 -16.573 1.00 35.91 499 LEU B C 1
ATOM 1166 O O . LEU A 1 149 ? -4.120 16.326 -15.876 1.00 42.66 499 LEU B O 1
ATOM 1171 N N . LEU A 1 150 ? -6.331 15.969 -16.063 1.00 35.67 500 LEU B N 1
ATOM 1172 C CA . LEU A 1 150 ? -6.524 15.880 -14.621 1.00 35.71 500 LEU B CA 1
ATOM 1173 C C . LEU A 1 150 ? -5.680 14.767 -14.022 1.00 32.20 500 LEU B C 1
ATOM 1174 O O . LEU A 1 150 ? -5.099 14.935 -12.948 1.00 40.31 500 LEU B O 1
ATOM 1179 N N . ALA A 1 151 ? -5.592 13.637 -14.716 1.00 35.60 501 ALA B N 1
ATOM 1180 C CA . ALA A 1 151 ? -4.819 12.502 -14.200 1.00 36.51 501 ALA B CA 1
ATOM 1181 C C . ALA A 1 151 ? -3.323 12.799 -14.198 1.00 37.10 501 ALA B C 1
ATOM 1182 O O . ALA A 1 151 ? -2.587 12.331 -13.329 1.00 37.40 501 ALA B O 1
ATOM 1184 N N . ILE A 1 152 ? -2.875 13.570 -15.182 1.00 32.60 502 ILE B N 1
ATOM 1185 C CA . ILE A 1 152 ? -1.483 14.002 -15.228 1.00 32.84 502 ILE B CA 1
ATOM 1186 C C . ILE A 1 152 ? -1.182 15.023 -14.125 1.00 29.79 502 ILE B C 1
ATOM 1187 O O . ILE A 1 152 ? -0.167 14.920 -13.443 1.00 33.56 502 ILE B O 1
ATOM 1192 N N . THR A 1 153 ? -2.061 16.007 -13.939 1.00 27.99 503 THR B N 1
ATOM 1193 C CA . THR A 1 153 ? -1.857 16.970 -12.854 1.00 31.91 503 THR B CA 1
ATOM 1194 C C . THR A 1 153 ? -1.902 16.281 -11.480 1.00 35.36 503 THR B C 1
ATOM 1195 O O . THR A 1 153 ? -1.132 16.599 -10.566 1.00 33.33 503 THR B O 1
ATOM 1199 N N . ARG A 1 154 ? -2.803 15.318 -11.360 1.00 36.18 504 ARG B N 1
ATOM 1200 C CA . ARG A 1 154 ? -2.957 14.534 -10.140 1.00 35.83 504 ARG B CA 1
ATOM 1201 C C . ARG A 1 154 ? -1.672 13.794 -9.770 1.00 33.69 504 ARG B C 1
ATOM 1202 O O . ARG A 1 154 ? -1.256 13.786 -8.609 1.00 33.08 504 ARG B O 1
ATOM 1210 N N . ALA A 1 155 ? -1.052 13.174 -10.771 1.00 30.74 505 ALA B N 1
ATOM 1211 C CA . ALA A 1 155 ? 0.218 12.467 -10.595 1.00 32.28 505 ALA B CA 1
ATOM 1212 C C . ALA A 1 155 ? 1.332 13.441 -10.244 1.00 31.75 505 ALA B C 1
ATOM 1213 O O . ALA A 1 155 ? 2.113 13.207 -9.327 1.00 34.80 505 ALA B O 1
ATOM 1215 N N . PHE A 1 156 ? 1.399 14.531 -10.997 1.00 32.12 506 PHE B N 1
ATOM 1216 C CA . PHE A 1 156 ? 2.419 15.543 -10.787 1.00 39.94 506 PHE B CA 1
ATOM 1217 C C . PHE A 1 156 ? 2.409 16.040 -9.345 1.00 39.21 506 PHE B C 1
ATOM 1218 O O . PHE A 1 156 ? 3.454 16.194 -8.723 1.00 35.47 506 PHE B O 1
ATOM 1226 N N . LEU A 1 157 ? 1.217 16.261 -8.811 1.00 35.99 507 LEU B N 1
ATOM 1227 C CA . LEU A 1 157 ? 1.074 16.825 -7.478 1.00 42.64 507 LEU B CA 1
ATOM 1228 C C . LEU A 1 157 ? 1.564 15.854 -6.406 1.00 45.77 507 LEU B C 1
ATOM 1229 O O . LEU A 1 157 ? 1.974 16.266 -5.326 1.00 48.26 507 LEU B O 1
ATOM 1234 N N . ALA A 1 158 ? 1.528 14.561 -6.712 1.00 44.67 508 ALA B N 1
ATOM 1235 C CA . ALA A 1 158 ? 1.939 13.541 -5.754 1.00 40.80 508 ALA B CA 1
ATOM 1236 C C . ALA A 1 158 ? 3.455 13.295 -5.786 1.00 38.49 508 ALA B C 1
ATOM 1237 O O . ALA A 1 158 ? 3.969 12.479 -5.037 1.00 44.34 508 ALA B O 1
ATOM 1239 N N . ASN A 1 159 ? 4.147 14.011 -6.663 1.00 36.92 509 ASN B N 1
ATOM 1240 C CA . ASN A 1 159 ? 5.603 13.941 -6.820 1.00 47.77 509 ASN B CA 1
ATOM 1241 C C . ASN A 1 159 ? 6.210 12.529 -6.817 1.00 38.36 509 ASN B C 1
ATOM 1242 O O . ASN A 1 159 ? 7.057 12.217 -5.994 1.00 39.78 509 ASN B O 1
ATOM 1247 N N . PRO A 1 160 ? 5.784 11.672 -7.749 1.00 39.87 510 PRO B N 1
ATOM 1248 C CA . PRO A 1 160 ? 6.353 10.322 -7.801 1.00 34.53 510 PRO B CA 1
ATOM 1249 C C . PRO A 1 160 ? 7.818 10.322 -8.246 1.00 31.84 510 PRO B C 1
ATOM 1250 O O . PRO A 1 160 ? 8.280 11.282 -8.860 1.00 37.76 510 PRO B O 1
ATOM 1254 N N . LYS A 1 161 ? 8.536 9.251 -7.933 1.00 30.21 511 LYS B N 1
ATOM 1255 C CA . LYS A 1 161 ? 9.894 9.061 -8.418 1.00 32.11 511 LYS B CA 1
ATOM 1256 C C . LYS A 1 161 ? 9.874 8.314 -9.755 1.00 36.47 511 LYS B C 1
ATOM 1257 O O . LYS A 1 161 ? 10.813 8.389 -10.539 1.00 34.07 511 LYS B O 1
ATOM 1263 N N . ILE A 1 162 ? 8.790 7.584 -9.988 1.00 32.88 512 ILE B N 1
ATOM 1264 C CA . ILE A 1 162 ? 8.686 6.622 -11.076 1.00 29.83 512 ILE B CA 1
ATOM 1265 C C . ILE A 1 162 ? 7.297 6.722 -11.696 1.00 31.53 512 ILE B C 1
ATOM 1266 O O . ILE A 1 162 ? 6.304 6.801 -10.976 1.00 36.80 512 ILE B O 1
ATOM 1271 N N . LEU A 1 163 ? 7.228 6.717 -13.019 1.00 29.62 513 LEU B N 1
ATOM 1272 C CA . LEU A 1 163 ? 5.950 6.745 -13.713 1.00 32.08 513 LEU B CA 1
ATOM 1273 C C . LEU A 1 163 ? 5.655 5.460 -14.472 1.00 37.34 513 LEU B C 1
ATOM 1274 O O . LEU A 1 163 ? 6.534 4.878 -15.105 1.00 39.78 513 LEU B O 1
ATOM 1279 N N . ILE A 1 164 ? 4.400 5.041 -14.426 1.00 35.61 514 ILE B N 1
ATOM 1280 C CA . ILE A 1 164 ? 3.926 3.984 -15.300 1.00 34.51 514 ILE B CA 1
ATOM 1281 C C . ILE A 1 164 ? 2.803 4.542 -16.153 1.00 30.71 514 ILE B C 1
ATOM 1282 O O . ILE A 1 164 ? 1.795 5.017 -15.640 1.00 37.99 514 ILE B O 1
ATOM 1287 N N . LEU A 1 165 ? 3.012 4.503 -17.462 1.00 32.94 515 LEU B N 1
ATOM 1288 C CA . LEU A 1 165 ? 2.158 5.184 -18.416 1.00 35.12 515 LEU B CA 1
ATOM 1289 C C . LEU A 1 165 ? 1.733 4.216 -19.500 1.00 39.55 515 LEU B C 1
ATOM 1290 O O . LEU A 1 165 ? 2.577 3.582 -20.126 1.00 44.35 515 LEU B O 1
ATOM 1295 N N . ASP A 1 166 ? 0.430 4.091 -19.711 1.00 38.94 516 ASP B N 1
ATOM 1296 C CA . ASP A 1 166 ? -0.080 3.303 -20.816 1.00 39.92 516 ASP B CA 1
ATOM 1297 C C . ASP A 1 166 ? -0.312 4.240 -21.995 1.00 49.05 516 ASP B C 1
ATOM 1298 O O . ASP A 1 166 ? -1.129 5.152 -21.925 1.00 52.52 516 ASP B O 1
ATOM 1303 N N . GLU A 1 167 ? 0.438 4.014 -23.065 1.00 47.69 517 GLU B N 1
ATOM 1304 C CA . GLU A 1 167 ? 0.429 4.871 -24.244 1.00 52.32 517 GLU B CA 1
ATOM 1305 C C . GLU A 1 167 ? -0.922 4.795 -24.961 1.00 56.24 517 GLU B C 1
ATOM 1306 O O . GLU A 1 167 ? -1.467 3.706 -25.154 1.00 52.41 517 GLU B O 1
ATOM 1312 N N . ALA A 1 168 ? -1.469 5.947 -25.342 1.00 60.99 518 ALA B N 1
ATOM 1313 C CA . ALA A 1 168 ? -2.728 5.993 -26.087 1.00 71.91 518 ALA B CA 1
ATOM 1314 C C . ALA A 1 168 ? -2.651 5.212 -27.407 1.00 79.85 518 ALA B C 1
ATOM 1315 O O . ALA A 1 168 ? -1.617 5.209 -28.075 1.00 78.43 518 ALA B O 1
ATOM 1317 N N . THR A 1 169 ? -3.747 4.548 -27.770 1.00 88.35 519 THR B N 1
ATOM 1318 C CA . THR A 1 169 ? -3.808 3.762 -29.005 1.00 93.60 519 THR B CA 1
ATOM 1319 C C . THR A 1 169 ? -4.680 4.427 -30.070 1.00 92.33 519 THR B C 1
ATOM 1320 O O . THR A 1 169 ? -4.578 5.631 -30.317 1.00 90.59 519 THR B O 1
ATOM 1324 N N . ASP A 1 173 ? -8.970 17.212 -31.116 1.00 123.46 523 ASP B N 1
ATOM 1325 C CA . ASP A 1 173 ? -8.099 17.054 -29.958 1.00 124.23 523 ASP B CA 1
ATOM 1326 C C . ASP A 1 173 ? -6.801 17.833 -30.145 1.00 127.66 523 ASP B C 1
ATOM 1327 O O . ASP A 1 173 ? -5.895 17.759 -29.314 1.00 130.66 523 ASP B O 1
ATOM 1332 N N . THR A 1 174 ? -6.725 18.577 -31.245 1.00 124.67 524 THR B N 1
ATOM 1333 C CA . THR A 1 174 ? -5.543 19.365 -31.583 1.00 123.92 524 THR B CA 1
ATOM 1334 C C . THR A 1 174 ? -5.201 20.378 -30.496 1.00 125.99 524 THR B C 1
ATOM 1335 O O . THR A 1 174 ? -4.049 20.487 -30.080 1.00 130.56 524 THR B O 1
ATOM 1339 N N . LYS A 1 175 ? -6.209 21.110 -30.034 1.00 123.04 525 LYS B N 1
ATOM 1340 C CA . LYS A 1 175 ? -6.014 22.082 -28.964 1.00 121.98 525 LYS B CA 1
ATOM 1341 C C . LYS A 1 175 ? -5.625 21.381 -27.667 1.00 121.81 525 LYS B C 1
ATOM 1342 O O . LYS A 1 175 ? -5.009 21.978 -26.783 1.00 120.81 525 LYS B O 1
ATOM 1348 N N . THR A 1 176 ? -5.982 20.104 -27.570 1.00 118.71 526 THR B N 1
ATOM 1349 C CA . THR A 1 176 ? -5.812 19.345 -26.339 1.00 111.67 526 THR B CA 1
ATOM 1350 C C . THR A 1 176 ? -4.551 18.482 -26.355 1.00 107.31 526 THR B C 1
ATOM 1351 O O . THR A 1 176 ? -3.784 18.487 -25.391 1.00 106.88 526 THR B O 1
ATOM 1355 N N . GLU A 1 177 ? -4.340 17.744 -27.443 1.00 102.23 527 GLU B N 1
ATOM 1356 C CA . GLU A 1 177 ? -3.188 16.850 -27.549 1.00 97.69 527 GLU B CA 1
ATOM 1357 C C . GLU A 1 177 ? -1.872 17.602 -27.376 1.00 94.45 527 GLU B C 1
ATOM 1358 O O . GLU A 1 177 ? -0.928 17.083 -26.780 1.00 90.21 527 GLU B O 1
ATOM 1364 N N . LYS A 1 178 ? -1.816 18.827 -27.890 1.00 95.49 528 LYS B N 1
ATOM 1365 C CA . LYS A 1 178 ? -0.636 19.665 -27.719 1.00 91.71 528 LYS B CA 1
ATOM 1366 C C . LYS A 1 178 ? -0.372 19.909 -26.238 1.00 82.25 528 LYS B C 1
ATOM 1367 O O . LYS A 1 178 ? 0.766 19.833 -25.780 1.00 82.28 528 LYS B O 1
ATOM 1373 N N . SER A 1 179 ? -1.434 20.191 -25.491 1.00 75.09 529 SER B N 1
ATOM 1374 C CA . SER A 1 179 ? -1.292 20.476 -24.072 1.00 81.41 529 SER B CA 1
ATOM 1375 C C . SER A 1 179 ? -1.095 19.188 -23.274 1.00 70.00 529 SER B C 1
ATOM 1376 O O . SER A 1 179 ? -0.469 19.213 -22.222 1.00 65.63 529 SER B O 1
ATOM 1379 N N . ILE A 1 180 ? -1.618 18.073 -23.783 1.00 62.20 530 ILE B N 1
ATOM 1380 C CA . ILE A 1 180 ? -1.427 16.773 -23.143 1.00 60.77 530 ILE B CA 1
ATOM 1381 C C . ILE A 1 180 ? 0.028 16.353 -23.281 1.00 58.93 530 ILE B C 1
ATOM 1382 O O . ILE A 1 180 ? 0.646 15.875 -22.329 1.00 51.10 530 ILE B O 1
ATOM 1387 N N . GLN A 1 181 ? 0.575 16.556 -24.472 1.00 60.64 531 GLN B N 1
ATOM 1388 C CA . GLN A 1 181 ? 1.967 16.237 -24.735 1.00 64.63 531 GLN B CA 1
ATOM 1389 C C . GLN A 1 181 ? 2.891 17.115 -23.905 1.00 54.53 531 GLN B C 1
ATOM 1390 O O . GLN A 1 181 ? 3.916 16.654 -23.412 1.00 54.32 531 GLN B O 1
ATOM 1396 N N . ALA A 1 182 ? 2.530 18.381 -23.755 1.00 53.12 532 ALA B N 1
ATOM 1397 C CA . ALA A 1 182 ? 3.311 19.278 -22.917 1.00 57.87 532 ALA B CA 1
ATOM 1398 C C . ALA A 1 182 ? 3.208 18.826 -21.465 1.00 53.25 532 ALA B C 1
ATOM 1399 O O . ALA A 1 182 ? 4.209 18.755 -20.754 1.00 62.59 532 ALA B O 1
ATOM 1401 N N . ALA A 1 183 ? 1.987 18.505 -21.048 1.00 45.19 533 ALA B N 1
ATOM 1402 C CA . ALA A 1 183 ? 1.713 18.013 -19.704 1.00 48.39 533 ALA B CA 1
ATOM 1403 C C . ALA A 1 183 ? 2.525 16.756 -19.376 1.00 48.88 533 ALA B C 1
ATOM 1404 O O . ALA A 1 183 ? 3.176 16.693 -18.338 1.00 47.52 533 ALA B O 1
ATOM 1406 N N . MET A 1 184 ? 2.484 15.766 -20.266 1.00 49.77 534 MET B N 1
ATOM 1407 C CA . MET A 1 184 ? 3.274 14.543 -20.109 1.00 50.88 534 MET B CA 1
ATOM 1408 C C . MET A 1 184 ? 4.758 14.837 -19.997 1.00 50.77 534 MET B C 1
ATOM 1409 O O . MET A 1 184 ? 5.456 14.267 -19.164 1.00 53.79 534 MET B O 1
ATOM 1414 N N . TRP A 1 185 ? 5.227 15.735 -20.849 1.00 43.54 535 TRP B N 1
ATOM 1415 C CA . TRP A 1 185 ? 6.625 16.113 -20.865 1.00 48.90 535 TRP B CA 1
ATOM 1416 C C . TRP A 1 185 ? 7.061 16.633 -19.503 1.00 47.72 535 TRP B C 1
ATOM 1417 O O . TRP A 1 185 ? 8.091 16.214 -18.968 1.00 46.59 535 TRP B O 1
ATOM 1428 N N . LYS A 1 186 ? 6.265 17.536 -18.939 1.00 39.30 536 LYS B N 1
ATOM 1429 C CA . LYS A 1 186 ? 6.561 18.089 -17.626 1.00 36.12 536 LYS B CA 1
ATOM 1430 C C . LYS A 1 186 ? 6.486 17.015 -16.553 1.00 36.60 536 LYS B C 1
ATOM 1431 O O . LYS A 1 186 ? 7.300 16.983 -15.629 1.00 41.38 536 LYS B O 1
ATOM 1437 N N . LEU A 1 187 ? 5.500 16.135 -16.674 1.00 40.73 537 LEU B N 1
ATOM 1438 C CA . LEU A 1 187 ? 5.317 15.080 -15.689 1.00 39.56 537 LEU B CA 1
ATOM 1439 C C . LEU A 1 187 ? 6.516 14.141 -15.694 1.00 41.29 537 LEU B C 1
ATOM 1440 O O . LEU A 1 187 ? 6.938 13.669 -14.645 1.00 43.16 537 LEU B O 1
ATOM 1445 N N . MET A 1 188 ? 7.079 13.896 -16.874 1.00 42.18 538 MET B N 1
ATOM 1446 C CA . MET A 1 188 ? 8.193 12.954 -17.009 1.00 43.57 538 MET B CA 1
ATOM 1447 C C . MET A 1 188 ? 9.536 13.590 -16.664 1.00 44.78 538 MET B C 1
ATOM 1448 O O . MET A 1 188 ? 10.531 12.894 -16.459 1.00 42.39 538 MET B O 1
ATOM 1453 N N . GLU A 1 189 ? 9.562 14.914 -16.596 1.00 41.71 539 GLU B N 1
ATOM 1454 C CA . GLU A 1 189 ? 10.809 15.638 -16.380 1.00 41.03 539 GLU B CA 1
ATOM 1455 C C . GLU A 1 189 ? 11.455 15.262 -15.048 1.00 48.56 539 GLU B C 1
ATOM 1456 O O . GLU A 1 189 ? 10.862 15.446 -13.985 1.00 45.86 539 GLU B O 1
ATOM 1462 N N . GLY A 1 190 ? 12.664 14.714 -15.115 1.00 49.21 540 GLY B N 1
ATOM 1463 C CA . GLY A 1 190 ? 13.407 14.349 -13.920 1.00 45.51 540 GLY B CA 1
ATOM 1464 C C . GLY A 1 190 ? 12.995 13.037 -13.267 1.00 49.44 540 GLY B C 1
ATOM 1465 O O . GLY A 1 190 ? 13.458 12.710 -12.176 1.00 49.66 540 GLY B O 1
ATOM 1466 N N . LYS A 1 191 ? 12.126 12.280 -13.929 1.00 43.69 541 LYS B N 1
ATOM 1467 C CA . LYS A 1 191 ? 11.603 11.046 -13.347 1.00 41.24 541 LYS B CA 1
ATOM 1468 C C . LYS A 1 191 ? 11.959 9.835 -14.196 1.00 42.06 541 LYS B C 1
ATOM 1469 O O . LYS A 1 191 ? 12.258 9.957 -15.375 1.00 38.27 541 LYS B O 1
ATOM 1475 N N . THR A 1 192 ? 11.924 8.657 -13.592 1.00 41.51 542 THR B N 1
ATOM 1476 C CA . THR A 1 192 ? 12.068 7.446 -14.366 1.00 31.71 542 THR B CA 1
ATOM 1477 C C . THR A 1 192 ? 10.683 7.116 -14.912 1.00 35.07 542 THR B C 1
ATOM 1478 O O . THR A 1 192 ? 9.706 7.118 -14.164 1.00 36.48 542 THR B O 1
ATOM 1482 N N . SER A 1 193 ? 10.587 6.906 -16.224 1.00 30.17 543 SER B N 1
ATOM 1483 C CA . SER A 1 193 ? 9.305 6.594 -16.845 1.00 28.96 543 SER B CA 1
ATOM 1484 C C . SER A 1 193 ? 9.318 5.234 -17.528 1.00 33.98 543 SER B C 1
ATOM 1485 O O . SER A 1 193 ? 10.202 4.933 -18.318 1.00 40.40 543 SER B O 1
ATOM 1488 N N . ILE A 1 194 ? 8.328 4.414 -17.210 1.00 40.93 544 ILE B N 1
ATOM 1489 C CA . ILE A 1 194 ? 8.130 3.144 -17.893 1.00 33.98 544 ILE B CA 1
ATOM 1490 C C . ILE A 1 194 ? 6.874 3.256 -18.734 1.00 37.25 544 ILE B C 1
ATOM 1491 O O . ILE A 1 194 ? 5.778 3.400 -18.201 1.00 34.83 544 ILE B O 1
ATOM 1496 N N . ILE A 1 195 ? 7.039 3.224 -20.051 1.00 33.05 545 ILE B N 1
ATOM 1497 C CA . ILE A 1 195 ? 5.913 3.384 -20.945 1.00 29.57 545 ILE B CA 1
ATOM 1498 C C . ILE A 1 195 ? 5.504 2.055 -21.554 1.00 34.25 545 ILE B C 1
ATOM 1499 O O . ILE A 1 195 ? 6.315 1.352 -22.164 1.00 42.14 545 ILE B O 1
ATOM 1504 N N . ILE A 1 196 ? 4.242 1.701 -21.366 1.00 36.80 546 ILE B N 1
ATOM 1505 C CA . ILE A 1 196 ? 3.693 0.558 -22.056 1.00 41.47 546 ILE B CA 1
ATOM 1506 C C . ILE A 1 196 ? 3.241 1.057 -23.415 1.00 42.40 546 ILE B C 1
ATOM 1507 O O . ILE A 1 196 ? 2.163 1.632 -23.563 1.00 41.70 546 ILE B O 1
ATOM 1512 N N . ALA A 1 197 ? 4.113 0.864 -24.395 1.00 43.12 547 ALA B N 1
ATOM 1513 C CA . ALA A 1 197 ? 3.917 1.393 -25.736 1.00 49.10 547 ALA B CA 1
ATOM 1514 C C . ALA A 1 197 ? 3.050 0.470 -26.578 1.00 47.24 547 ALA B C 1
ATOM 1515 O O . ALA A 1 197 ? 3.139 -0.754 -26.472 1.00 57.74 547 ALA B O 1
ATOM 1517 N N . HIS A 1 198 ? 2.200 1.065 -27.402 1.00 55.60 548 HIS B N 1
ATOM 1518 C CA . HIS A 1 198 ? 1.341 0.298 -28.292 1.00 58.56 548 HIS B CA 1
ATOM 1519 C C . HIS A 1 198 ? 1.469 0.818 -29.713 1.00 60.58 548 HIS B C 1
ATOM 1520 O O . HIS A 1 198 ? 1.724 0.056 -30.647 1.00 56.41 548 HIS B O 1
ATOM 1527 N N . ARG A 1 199 ? 1.309 2.127 -29.868 1.00 64.78 549 ARG B N 1
ATOM 1528 C CA . ARG A 1 199 ? 1.418 2.742 -31.179 1.00 70.72 549 ARG B CA 1
ATOM 1529 C C . ARG A 1 199 ? 2.875 2.957 -31.562 1.00 70.62 549 ARG B C 1
ATOM 1530 O O . ARG A 1 199 ? 3.185 3.080 -32.739 1.00 77.21 549 ARG B O 1
ATOM 1538 N N . LEU A 1 200 ? 3.755 3.011 -30.564 1.00 67.43 550 LEU B N 1
ATOM 1539 C CA . LEU A 1 200 ? 5.205 3.131 -30.775 1.00 67.23 550 LEU B CA 1
ATOM 1540 C C . LEU A 1 200 ? 5.581 4.506 -31.333 1.00 76.80 550 LEU B C 1
ATOM 1541 O O . LEU A 1 200 ? 6.725 4.740 -31.724 1.00 79.63 550 LEU B O 1
ATOM 1546 N N . ASN A 1 201 ? 4.607 5.409 -31.354 1.00 80.36 551 ASN B N 1
ATOM 1547 C CA . ASN A 1 201 ? 4.788 6.761 -31.866 1.00 82.76 551 ASN B CA 1
ATOM 1548 C C . ASN A 1 201 ? 5.810 7.547 -31.059 1.00 78.32 551 ASN B C 1
ATOM 1549 O O . ASN A 1 201 ? 6.795 8.060 -31.602 1.00 74.38 551 ASN B O 1
ATOM 1554 N N . THR A 1 202 ? 5.566 7.620 -29.754 1.00 76.37 552 THR B N 1
ATOM 1555 C CA . THR A 1 202 ? 6.379 8.415 -28.844 1.00 74.54 552 THR B CA 1
ATOM 1556 C C . THR A 1 202 ? 7.791 7.866 -28.715 1.00 73.94 552 THR B C 1
ATOM 1557 O O . THR A 1 202 ? 8.773 8.603 -28.810 1.00 83.84 552 THR B O 1
ATOM 1561 N N . ILE A 1 203 ? 7.870 6.553 -28.538 1.00 62.55 553 ILE B N 1
ATOM 1562 C CA . ILE A 1 203 ? 9.059 5.883 -28.023 1.00 57.24 553 ILE B CA 1
ATOM 1563 C C . ILE A 1 203 ? 10.295 5.840 -28.920 1.00 66.66 553 ILE B C 1
ATOM 1564 O O . ILE A 1 203 ? 11.257 5.142 -28.595 1.00 73.83 553 ILE B O 1
ATOM 1569 N N . LYS A 1 204 ? 10.286 6.567 -30.034 1.00 58.73 554 LYS B N 1
ATOM 1570 C CA . LYS A 1 204 ? 11.464 6.618 -30.897 1.00 56.05 554 LYS B CA 1
ATOM 1571 C C . LYS A 1 204 ? 12.650 7.183 -30.125 1.00 53.29 554 LYS B C 1
ATOM 1572 O O . LYS A 1 204 ? 13.793 6.803 -30.367 1.00 60.19 554 LYS B O 1
ATOM 1578 N N A ASN A 1 205 ? 12.374 8.088 -29.195 0.23 49.78 555 ASN B N 1
ATOM 1579 N N B ASN A 1 205 ? 12.374 8.088 -29.195 0.23 49.78 555 ASN B N 1
ATOM 1580 N N C ASN A 1 205 ? 12.365 8.078 -29.184 0.53 48.92 555 ASN B N 1
ATOM 1581 C CA A ASN A 1 205 ? 13.433 8.702 -28.407 0.23 50.37 555 ASN B CA 1
ATOM 1582 C CA B ASN A 1 205 ? 13.433 8.702 -28.407 0.23 50.37 555 ASN B CA 1
ATOM 1583 C CA C ASN A 1 205 ? 13.411 8.725 -28.398 0.53 50.40 555 ASN B CA 1
ATOM 1584 C C A ASN A 1 205 ? 13.489 8.162 -26.980 0.23 48.36 555 ASN B C 1
ATOM 1585 C C B ASN A 1 205 ? 13.489 8.162 -26.980 0.23 48.36 555 ASN B C 1
ATOM 1586 C C C ASN A 1 205 ? 13.595 8.112 -27.009 0.53 48.58 555 ASN B C 1
ATOM 1587 O O A ASN A 1 205 ? 13.938 8.849 -26.063 0.23 50.25 555 ASN B O 1
ATOM 1588 O O B ASN A 1 205 ? 13.938 8.849 -26.063 0.23 50.25 555 ASN B O 1
ATOM 1589 O O C ASN A 1 205 ? 14.242 8.704 -26.144 0.53 50.36 555 ASN B O 1
ATOM 1602 N N . ALA A 1 206 ? 13.034 6.926 -26.798 1.00 38.07 556 ALA B N 1
ATOM 1603 C CA . ALA A 1 206 ? 13.156 6.256 -25.510 1.00 33.63 556 ALA B CA 1
ATOM 1604 C C . ALA A 1 206 ? 14.615 5.925 -25.279 1.00 42.20 556 ALA B C 1
ATOM 1605 O O . ALA A 1 206 ? 15.335 5.574 -26.220 1.00 40.81 556 ALA B O 1
ATOM 1607 N N . ASP A 1 207 ? 15.059 6.044 -24.032 1.00 35.35 557 ASP B N 1
ATOM 1608 C CA . ASP A 1 207 ? 16.440 5.733 -23.702 1.00 35.20 557 ASP B CA 1
ATOM 1609 C C . ASP A 1 207 ? 16.660 4.238 -23.842 1.00 42.42 557 ASP B C 1
ATOM 1610 O O . ASP A 1 207 ? 17.771 3.778 -24.097 1.00 40.95 557 ASP B O 1
ATOM 1615 N N . LEU A 1 208 ? 15.585 3.477 -23.682 1.00 38.62 558 LEU B N 1
ATOM 1616 C CA . LEU A 1 208 ? 15.685 2.027 -23.688 1.00 40.27 558 LEU B CA 1
ATOM 1617 C C . LEU A 1 208 ? 14.368 1.446 -24.111 1.00 39.15 558 LEU B C 1
ATOM 1618 O O . LEU A 1 208 ? 13.312 1.867 -23.647 1.00 32.72 558 LEU B O 1
ATOM 1623 N N . ILE A 1 209 ? 14.428 0.486 -25.017 1.00 35.93 559 ILE B N 1
ATOM 1624 C CA . ILE A 1 209 ? 13.226 -0.191 -25.437 1.00 30.36 559 ILE B CA 1
ATOM 1625 C C . ILE A 1 209 ? 13.395 -1.656 -25.110 1.00 35.33 559 ILE B C 1
ATOM 1626 O O . ILE A 1 209 ? 14.390 -2.269 -25.481 1.00 37.18 559 ILE B O 1
ATOM 1631 N N . ILE A 1 210 ? 12.432 -2.209 -24.389 1.00 37.91 560 ILE B N 1
ATOM 1632 C CA . ILE A 1 210 ? 12.485 -3.615 -24.013 1.00 37.90 560 ILE B CA 1
ATOM 1633 C C . ILE A 1 210 ? 11.396 -4.366 -24.763 1.00 36.40 560 ILE B C 1
ATOM 1634 O O . ILE A 1 210 ? 10.208 -4.067 -24.616 1.00 32.51 560 ILE B O 1
ATOM 1639 N N . VAL A 1 211 ? 11.802 -5.316 -25.594 1.00 40.54 561 VAL B N 1
ATOM 1640 C CA . VAL A 1 211 ? 10.864 -6.045 -26.438 1.00 33.88 561 VAL B CA 1
ATOM 1641 C C . VAL A 1 211 ? 10.600 -7.426 -25.856 1.00 34.09 561 VAL B C 1
ATOM 1642 O O . VAL A 1 211 ? 11.523 -8.221 -25.704 1.00 36.14 561 VAL B O 1
ATOM 1646 N N . LEU A 1 212 ? 9.340 -7.706 -25.537 1.00 30.87 562 LEU B N 1
ATOM 1647 C CA . LEU A 1 212 ? 8.976 -8.955 -24.882 1.00 37.31 562 LEU B CA 1
ATOM 1648 C C . LEU A 1 212 ? 8.150 -9.864 -25.773 1.00 42.04 562 LEU B C 1
ATOM 1649 O O . LEU A 1 212 ? 7.364 -9.407 -26.601 1.00 36.75 562 LEU B O 1
ATOM 1654 N N . ARG A 1 213 ? 8.323 -11.163 -25.574 1.00 40.37 563 ARG B N 1
ATOM 1655 C CA . ARG A 1 213 ? 7.612 -12.158 -26.354 1.00 39.25 563 ARG B CA 1
ATOM 1656 C C . ARG A 1 213 ? 7.549 -13.453 -25.559 1.00 38.09 563 ARG B C 1
ATOM 1657 O O . ARG A 1 213 ? 8.582 -14.042 -25.276 1.00 32.37 563 ARG B O 1
ATOM 1665 N N . ASP A 1 214 ? 6.342 -13.880 -25.195 1.00 30.07 564 ASP B N 1
ATOM 1666 C CA . ASP A 1 214 ? 6.145 -15.129 -24.468 1.00 42.17 564 ASP B CA 1
ATOM 1667 C C . ASP A 1 214 ? 6.920 -15.153 -23.159 1.00 40.57 564 ASP B C 1
ATOM 1668 O O . ASP A 1 214 ? 7.476 -16.177 -22.781 1.00 39.31 564 ASP B O 1
ATOM 1673 N N . GLY A 1 215 ? 6.966 -14.017 -22.479 1.00 39.01 565 GLY B N 1
ATOM 1674 C CA . GLY A 1 215 ? 7.556 -13.958 -21.155 1.00 36.12 565 GLY B CA 1
ATOM 1675 C C . GLY A 1 215 ? 9.061 -13.810 -21.122 1.00 36.35 565 GLY B C 1
ATOM 1676 O O . GLY A 1 215 ? 9.675 -13.928 -20.064 1.00 36.47 565 GLY B O 1
ATOM 1677 N N . GLU A 1 216 ? 9.665 -13.546 -22.273 1.00 36.37 566 GLU B N 1
ATOM 1678 C CA . GLU A 1 216 ? 11.102 -13.332 -22.318 1.00 31.77 566 GLU B CA 1
ATOM 1679 C C . GLU A 1 216 ? 11.449 -12.027 -23.006 1.00 36.67 566 GLU B C 1
ATOM 1680 O O . GLU A 1 216 ? 10.717 -11.556 -23.875 1.00 42.96 566 GLU B O 1
ATOM 1686 N N . ILE A 1 217 ? 12.575 -11.440 -22.623 1.00 41.91 567 ILE B N 1
ATOM 1687 C CA . ILE A 1 217 ? 13.121 -10.346 -23.406 1.00 43.90 567 ILE B CA 1
ATOM 1688 C C . ILE A 1 217 ? 13.835 -10.90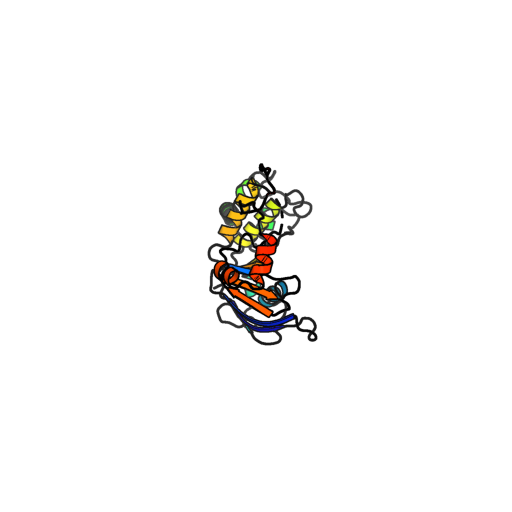8 -24.627 1.00 43.43 567 ILE B C 1
ATOM 1689 O O . ILE A 1 217 ? 14.842 -11.600 -24.504 1.00 45.51 567 ILE B O 1
ATOM 1694 N N . VAL A 1 218 ? 13.308 -10.624 -25.807 1.00 44.76 568 VAL B N 1
ATOM 1695 C CA . VAL A 1 218 ? 13.938 -11.101 -27.030 1.00 46.36 568 VAL B CA 1
ATOM 1696 C C . VAL A 1 218 ? 14.895 -10.049 -27.584 1.00 40.38 568 VAL B C 1
ATOM 1697 O O . VAL A 1 218 ? 15.878 -10.378 -28.241 1.00 47.17 568 VAL B O 1
ATOM 1701 N N . GLU A 1 219 ? 14.614 -8.782 -27.298 1.00 38.58 569 GLU B N 1
ATOM 1702 C CA . GLU A 1 219 ? 15.482 -7.684 -27.723 1.00 36.27 569 GLU B CA 1
ATOM 1703 C C . GLU A 1 219 ? 15.446 -6.550 -26.740 1.00 37.92 569 GLU B C 1
ATOM 1704 O O . GLU A 1 219 ? 14.461 -6.356 -26.027 1.00 42.08 569 GLU B O 1
ATOM 1710 N N . MET A 1 220 ? 16.495 -5.749 -26.769 1.00 33.79 570 MET B N 1
ATOM 1711 C CA . MET A 1 220 ? 16.596 -4.622 -25.879 1.00 44.93 570 MET B CA 1
ATOM 1712 C C . MET A 1 220 ? 17.562 -3.614 -26.483 1.00 47.65 570 MET B C 1
ATOM 1713 O O . MET A 1 220 ? 18.645 -3.988 -26.910 1.00 48.17 570 MET B O 1
ATOM 1718 N N . GLY A 1 221 ? 17.151 -2.348 -26.555 1.00 44.75 571 GLY B N 1
ATOM 1719 C CA . GLY A 1 221 ? 18.021 -1.290 -27.039 1.00 34.51 571 GLY B CA 1
ATOM 1720 C C . GLY A 1 221 ? 17.289 -0.032 -27.466 1.00 39.74 571 GLY B C 1
ATOM 1721 O O . GLY A 1 221 ? 16.153 0.200 -27.068 1.00 49.01 571 GLY B O 1
ATOM 1722 N N . LYS A 1 222 ? 17.943 0.777 -28.292 1.00 42.44 572 LYS B N 1
ATOM 1723 C CA . LYS A 1 222 ? 17.351 2.012 -28.788 1.00 43.5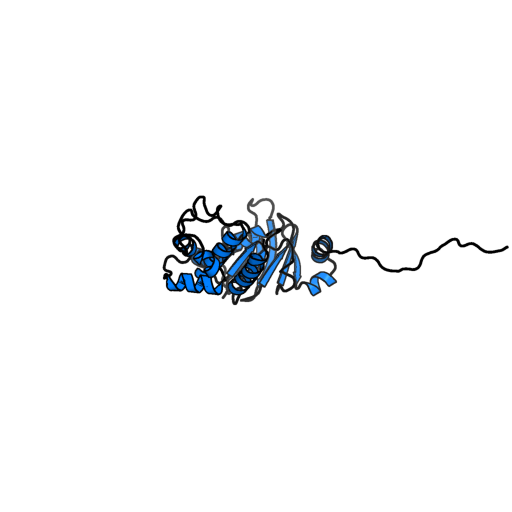9 572 LYS B CA 1
ATOM 1724 C C . LYS A 1 222 ? 16.683 1.778 -30.130 1.00 45.33 572 LYS B C 1
ATOM 1725 O O . LYS A 1 222 ? 16.970 0.794 -30.795 1.00 49.47 572 LYS B O 1
ATOM 1731 N N . HIS A 1 223 ? 15.782 2.677 -30.513 1.00 44.89 573 HIS B N 1
ATOM 1732 C CA . HIS A 1 223 ? 14.977 2.507 -31.720 1.00 43.21 573 HIS B CA 1
ATOM 1733 C C . HIS A 1 223 ? 15.832 2.254 -32.961 1.00 50.36 573 HIS B C 1
ATOM 1734 O O . HIS A 1 223 ? 15.629 1.258 -33.650 1.00 50.10 573 HIS B O 1
ATOM 1741 N N . ASP A 1 224 ? 16.795 3.134 -33.227 1.00 54.16 574 ASP B N 1
ATOM 1742 C CA . ASP A 1 224 ? 17.680 2.986 -34.388 1.00 55.98 574 ASP B CA 1
ATOM 1743 C C . ASP A 1 224 ? 18.398 1.636 -34.439 1.00 49.06 574 ASP B C 1
ATOM 1744 O O . ASP A 1 224 ? 18.406 0.982 -35.477 1.00 49.64 574 ASP B O 1
ATOM 1749 N N . GLU A 1 225 ? 18.989 1.207 -33.329 1.00 45.44 575 GLU B N 1
ATOM 1750 C CA . GLU A 1 225 ? 19.729 -0.053 -33.342 1.00 51.56 575 GLU B CA 1
ATOM 1751 C C . GLU A 1 225 ? 18.788 -1.254 -33.518 1.00 57.23 575 GLU B C 1
ATOM 1752 O O . GLU A 1 225 ? 19.136 -2.230 -34.185 1.00 61.68 575 GLU B O 1
ATOM 1758 N N . LEU A 1 226 ? 17.589 -1.172 -32.950 1.00 48.71 576 LEU B N 1
ATOM 1759 C CA . LEU A 1 226 ? 16.654 -2.286 -33.022 1.00 37.63 576 LEU B CA 1
ATOM 1760 C C . LEU A 1 226 ? 16.100 -2.445 -34.426 1.00 40.46 576 LEU B C 1
ATOM 1761 O O . LEU A 1 226 ? 15.832 -3.555 -34.881 1.00 43.97 576 LEU B O 1
ATOM 1766 N N . ILE A 1 227 ? 15.922 -1.321 -35.103 1.00 44.03 577 ILE B N 1
ATOM 1767 C CA . ILE A 1 227 ? 15.474 -1.319 -36.480 1.00 40.61 577 ILE B CA 1
ATOM 1768 C C . ILE A 1 227 ? 16.512 -1.991 -37.395 1.00 48.17 577 ILE B C 1
ATOM 1769 O O . ILE A 1 227 ? 16.152 -2.802 -38.250 1.00 46.60 577 ILE B O 1
ATOM 1774 N N . GLN A 1 228 ? 17.793 -1.670 -37.212 1.00 49.99 578 GLN B N 1
ATOM 1775 C CA . GLN A 1 228 ? 18.849 -2.248 -38.059 1.00 53.63 578 GLN B CA 1
ATOM 1776 C C . GLN A 1 228 ? 18.960 -3.759 -37.855 1.00 52.02 578 GLN B C 1
ATOM 1777 O O . GLN A 1 228 ? 19.320 -4.490 -38.770 1.00 62.85 578 GLN B O 1
ATOM 1783 N N . LYS A 1 229 ? 18.633 -4.219 -36.653 1.00 48.44 579 LYS B N 1
ATOM 1784 C CA . LYS A 1 229 ? 18.737 -5.634 -36.305 1.00 52.93 579 LYS B CA 1
ATOM 1785 C C . LYS A 1 229 ? 17.760 -6.505 -37.108 1.00 53.04 579 LYS B C 1
ATOM 1786 O O . LYS A 1 229 ? 17.978 -7.702 -37.272 1.00 57.43 579 LYS B O 1
ATOM 1792 N N . ARG A 1 230 ? 16.692 -5.887 -37.605 1.00 48.55 580 ARG B N 1
ATOM 1793 C CA . ARG A 1 230 ? 15.670 -6.562 -38.411 1.00 48.37 580 ARG B CA 1
ATOM 1794 C C . ARG A 1 230 ? 15.069 -7.788 -37.704 1.00 47.84 580 ARG B C 1
ATOM 1795 O O . ARG A 1 230 ? 14.784 -8.810 -38.328 1.00 48.82 580 ARG B O 1
ATOM 1803 N N . GLY A 1 231 ? 14.854 -7.664 -36.398 1.00 40.58 581 GLY B N 1
ATOM 1804 C CA . GLY A 1 231 ? 14.210 -8.714 -35.630 1.00 31.82 581 GLY B CA 1
ATOM 1805 C C . GLY A 1 231 ? 12.751 -8.391 -35.350 1.00 47.38 581 GLY B C 1
ATOM 1806 O O . GLY A 1 231 ? 12.073 -7.729 -36.146 1.00 42.47 581 GLY B O 1
ATOM 1807 N N . PHE A 1 232 ? 12.278 -8.850 -34.197 1.00 39.62 582 PHE B N 1
ATOM 1808 C CA . PHE A 1 232 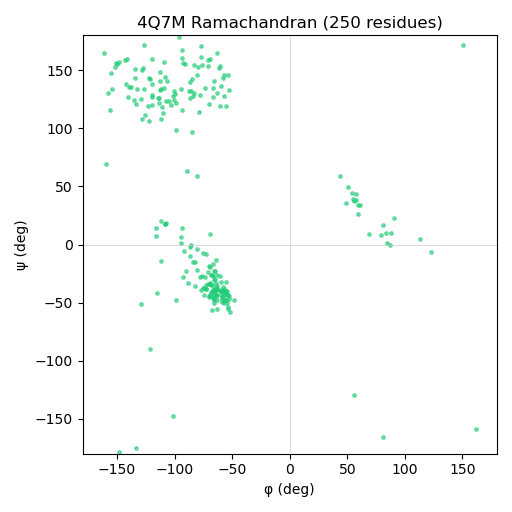? 10.882 -8.729 -33.808 1.00 34.69 582 PHE B CA 1
ATOM 1809 C C . PHE A 1 232 ? 10.403 -7.276 -33.703 1.00 38.69 582 PHE B C 1
ATOM 1810 O O . PHE A 1 232 ? 9.276 -6.964 -34.090 1.00 45.41 582 PHE B O 1
ATOM 1818 N N . TYR A 1 233 ? 11.244 -6.388 -33.181 1.00 35.97 583 TYR B N 1
ATOM 1819 C CA . TYR A 1 233 ? 10.852 -4.985 -33.073 1.00 35.24 583 TYR B CA 1
ATOM 1820 C C . TYR A 1 233 ? 10.686 -4.353 -34.454 1.00 34.92 583 TYR B C 1
ATOM 1821 O O . TYR A 1 233 ? 9.739 -3.593 -34.695 1.00 32.84 583 TYR B O 1
ATOM 1830 N N . TYR A 1 234 ? 11.624 -4.657 -35.345 1.00 31.38 584 TYR B N 1
ATOM 1831 C CA . TYR A 1 234 ? 11.533 -4.222 -36.739 1.00 36.21 584 TYR B CA 1
ATOM 1832 C C . TYR A 1 234 ? 10.186 -4.633 -37.322 1.00 37.20 584 TYR B C 1
ATOM 1833 O O . TYR A 1 234 ? 9.496 -3.826 -37.939 1.00 39.60 584 TYR B O 1
ATOM 1842 N N . GLU A 1 235 ? 9.814 -5.889 -37.087 1.00 36.30 585 GLU B N 1
ATOM 1843 C CA . GLU A 1 235 ? 8.554 -6.439 -37.572 1.00 29.38 585 GLU B CA 1
ATOM 1844 C C . GLU A 1 235 ? 7.328 -5.679 -37.065 1.00 38.12 585 GLU B C 1
ATOM 1845 O O . GLU A 1 235 ? 6.459 -5.316 -37.851 1.00 37.72 585 GLU B O 1
ATOM 1851 N N . LEU A 1 236 ? 7.261 -5.435 -35.759 1.00 34.57 586 LEU B N 1
ATOM 1852 C CA . LEU A 1 236 ? 6.100 -4.778 -35.170 1.00 33.09 586 LEU B CA 1
ATOM 1853 C C . LEU A 1 236 ? 6.024 -3.321 -35.614 1.00 37.65 586 LEU B C 1
ATOM 1854 O O . LEU A 1 236 ? 4.955 -2.808 -35.911 1.00 39.58 586 LEU B O 1
ATOM 1859 N N . PHE A 1 237 ? 7.172 -2.659 -35.661 1.00 31.61 587 PHE B N 1
ATOM 1860 C CA . PHE A 1 237 ? 7.212 -1.271 -36.061 1.00 31.68 587 PHE B CA 1
ATOM 1861 C C . PHE A 1 237 ? 6.861 -1.056 -37.536 1.00 41.12 587 PHE B C 1
ATOM 1862 O O . PHE A 1 237 ? 5.958 -0.284 -37.858 1.00 38.86 587 PHE B O 1
ATOM 1870 N N . THR A 1 238 ? 7.589 -1.708 -38.433 1.00 37.77 588 THR B N 1
ATOM 1871 C CA . THR A 1 238 ? 7.404 -1.424 -39.849 1.00 35.68 588 THR B CA 1
ATOM 1872 C C . THR A 1 238 ? 6.072 -1.965 -40.354 1.00 41.49 588 THR B C 1
ATOM 1873 O O . THR A 1 238 ? 5.531 -1.448 -41.319 1.00 41.09 588 THR B O 1
ATOM 1877 N N . SER A 1 239 ? 5.523 -2.972 -39.685 1.00 36.72 589 SER B N 1
ATOM 1878 C CA . SER A 1 239 ? 4.188 -3.436 -40.038 1.00 35.70 589 SER B CA 1
ATOM 1879 C C . SER A 1 239 ? 3.146 -2.351 -39.791 1.00 43.48 589 SER B C 1
ATOM 1880 O O . SER A 1 239 ? 2.159 -2.224 -40.522 1.00 39.25 589 SER B O 1
ATOM 1883 N N . GLN A 1 240 ? 3.389 -1.556 -38.764 1.00 40.18 590 GLN B N 1
ATOM 1884 C CA . GLN A 1 240 ? 2.464 -0.511 -38.375 1.00 35.87 590 GLN B CA 1
ATOM 1885 C C . GLN A 1 240 ? 2.734 0.812 -39.103 1.00 42.38 590 GLN B C 1
ATOM 1886 O O . GLN A 1 240 ? 1.802 1.563 -39.394 1.00 46.90 590 GLN B O 1
ATOM 1892 N N . TYR A 1 241 ? 3.997 1.102 -39.407 1.00 40.25 591 TYR B N 1
ATOM 1893 C CA . TYR A 1 241 ? 4.319 2.390 -40.021 1.00 39.10 591 TYR B CA 1
ATOM 1894 C C . TYR A 1 241 ? 4.895 2.337 -41.427 1.00 42.55 591 TYR B C 1
ATOM 1895 O O . TYR A 1 241 ? 5.315 3.364 -41.952 1.00 53.95 591 TYR B O 1
ATOM 1904 N N . GLY A 1 242 ? 4.912 1.158 -42.038 1.00 41.82 592 GLY B N 1
ATOM 1905 C CA . GLY A 1 242 ? 5.344 1.046 -43.421 1.00 49.60 592 GLY B CA 1
ATOM 1906 C C . GLY A 1 242 ? 4.497 1.946 -44.307 1.00 56.43 592 GLY B C 1
ATOM 1907 O O . GLY A 1 242 ? 3.311 2.154 -44.047 1.00 57.93 592 GLY B O 1
ATOM 1908 N N . LEU A 1 243 ? 5.104 2.503 -45.344 1.00 57.67 593 LEU B N 1
ATOM 1909 C CA . LEU A 1 243 ? 4.388 3.429 -46.208 1.00 59.94 593 LEU B CA 1
ATOM 1910 C C . LEU A 1 243 ? 4.654 3.125 -47.681 1.00 47.51 593 LEU B C 1
ATOM 1911 O O . LEU A 1 243 ? 5.801 3.090 -48.117 1.00 51.49 593 LEU B O 1
ATOM 1916 N N . VAL A 1 244 ? 3.590 2.899 -48.445 1.00 41.57 594 VAL B N 1
ATOM 1917 C CA . VAL A 1 244 ? 3.733 2.591 -49.871 1.00 39.99 594 VAL B CA 1
ATOM 1918 C C . VAL A 1 244 ? 3.797 3.853 -50.731 1.00 48.40 594 VAL B C 1
ATOM 1919 O O . VAL A 1 244 ? 2.926 4.721 -50.653 1.00 52.79 594 VAL B O 1
ATOM 1923 N N . VAL A 1 245 ? 4.844 3.956 -51.541 1.00 43.52 595 VAL B N 1
ATOM 1924 C CA . VAL A 1 245 ? 4.988 5.070 -52.469 1.00 49.46 595 VAL B CA 1
ATOM 1925 C C . VAL A 1 245 ? 5.205 4.546 -53.884 1.00 51.21 595 VAL B C 1
ATOM 1926 O O . VAL A 1 245 ? 5.391 3.348 -54.084 1.00 50.13 595 VAL B O 1
ATOM 1930 N N . GLU A 1 246 ? 5.190 5.441 -54.865 1.00 49.06 596 GLU B N 1
ATOM 1931 C CA . GLU A 1 246 ? 5.477 5.042 -56.235 1.00 50.73 596 GLU B CA 1
ATOM 1932 C C . GLU A 1 246 ? 6.854 5.509 -56.679 1.00 53.37 596 GLU B C 1
ATOM 1933 O O . GLU A 1 246 ? 7.288 6.615 -56.356 1.00 60.73 596 GLU B O 1
ATOM 1939 N N . LYS A 1 247 ? 7.537 4.643 -57.419 1.00 48.07 597 LYS B N 1
ATOM 1940 C CA . LYS A 1 247 ? 8.855 4.949 -57.945 1.00 56.34 597 LYS B CA 1
ATOM 1941 C C . LYS A 1 247 ? 8.943 4.548 -59.415 1.00 52.83 597 LYS B C 1
ATOM 1942 O O . LYS A 1 247 ? 8.370 3.539 -59.839 1.00 53.40 597 LYS B O 1
ATOM 1948 N N . GLU A 1 248 ? 9.655 5.355 -60.190 1.00 52.59 598 GLU B N 1
ATOM 1949 C CA . GLU A 1 248 ? 9.874 5.082 -61.600 1.00 55.70 598 GLU B CA 1
ATOM 1950 C C . GLU A 1 248 ? 10.878 3.939 -61.750 1.00 55.21 598 GLU B C 1
ATOM 1951 O O . GLU A 1 248 ? 11.901 3.900 -61.061 1.00 58.78 598 GLU B O 1
ATOM 1957 N N . ALA A 1 249 ? 10.574 2.996 -62.632 1.00 45.14 599 ALA B N 1
ATOM 1958 C CA . ALA A 1 249 ? 11.455 1.857 -62.845 1.00 45.11 599 ALA B CA 1
ATOM 1959 C C . ALA A 1 249 ? 11.350 1.355 -64.273 1.00 50.81 599 ALA B C 1
ATOM 1960 O O . ALA A 1 249 ? 10.335 1.560 -64.937 1.00 52.34 599 ALA B O 1
ATOM 1962 N N . ALA A 1 250 ? 12.405 0.693 -64.737 1.00 52.61 600 ALA B N 1
ATOM 1963 C CA . ALA A 1 250 ? 12.453 0.185 -66.101 1.00 48.63 600 ALA B CA 1
ATOM 1964 C C . ALA A 1 250 ? 11.411 -0.908 -66.339 1.00 50.54 600 ALA B C 1
ATOM 1965 O O . ALA A 1 250 ? 11.161 -1.757 -65.480 1.00 49.43 600 ALA B O 1
ATOM 1967 N N . GLY A 1 251 ? 10.805 -0.870 -67.518 1.00 46.64 601 GLY B N 1
ATOM 1968 C CA . GLY A 1 251 ? 9.836 -1.867 -67.927 1.00 43.92 601 GLY B CA 1
ATOM 1969 C C . GLY A 1 251 ? 9.911 -2.054 -69.427 1.00 43.82 601 GLY B C 1
ATOM 1970 O O . GLY A 1 251 ? 10.728 -1.422 -70.100 1.00 50.81 601 GLY B O 1
ATOM 1971 N N . LEU A 1 252 ? 9.058 -2.923 -69.953 1.00 42.26 602 LEU B N 1
ATOM 1972 C CA . LEU A 1 252 ? 9.062 -3.237 -71.375 1.00 43.61 602 LEU B CA 1
ATOM 1973 C C . LEU A 1 252 ? 7.717 -2.949 -72.032 1.00 48.20 602 LEU B C 1
ATOM 1974 O O . LEU A 1 252 ? 6.661 -3.165 -71.438 1.00 51.08 602 LEU B O 1
ATOM 1979 N N . ASN A 1 253 ? 7.776 -2.463 -73.266 1.00 47.66 603 ASN B N 1
ATOM 1980 C CA . ASN A 1 253 ? 6.597 -2.193 -74.075 1.00 43.36 603 ASN B CA 1
ATOM 1981 C C . ASN A 1 253 ? 6.761 -2.867 -75.424 1.00 45.08 603 ASN B C 1
ATOM 1982 O O . ASN A 1 253 ? 7.882 -3.022 -75.896 1.00 49.65 603 ASN B O 1
ATOM 1987 N N . ASP A 1 254 ? 5.657 -3.261 -76.052 1.00 43.65 604 ASP B N 1
ATOM 1988 C CA . ASP A 1 254 ? 5.711 -3.730 -77.437 1.00 48.11 604 ASP B CA 1
ATOM 1989 C C . ASP A 1 254 ? 5.302 -2.602 -78.370 1.00 48.42 604 ASP B C 1
ATOM 1990 O O . ASP A 1 254 ? 4.112 -2.357 -78.563 1.00 48.98 604 ASP B O 1
ATOM 1995 N N . ILE A 1 255 ? 6.282 -1.915 -78.947 1.00 43.75 605 ILE B N 1
ATOM 1996 C CA . ILE A 1 255 ? 5.995 -0.726 -79.743 1.00 43.39 605 ILE B CA 1
ATOM 1997 C C . ILE A 1 255 ? 5.857 -1.064 -81.219 1.00 41.08 605 ILE B C 1
ATOM 1998 O O . ILE A 1 255 ? 6.198 -2.167 -81.641 1.00 47.64 605 ILE B O 1
ATOM 2003 N N . PHE A 1 256 ? 5.349 -0.121 -82.006 1.00 40.22 606 PHE B N 1
ATOM 2004 C CA . PHE A 1 256 ? 5.202 -0.347 -83.443 1.00 40.33 606 PHE B CA 1
ATOM 2005 C C . PHE A 1 256 ? 6.468 0.018 -84.209 1.00 39.03 606 PHE B C 1
ATOM 2006 O O . PHE A 1 256 ? 7.130 1.017 -83.913 1.00 41.41 606 PHE B O 1
ATOM 2014 N N . GLU A 1 257 ? 6.800 -0.809 -85.190 1.00 44.34 607 GLU B N 1
ATOM 2015 C CA . GLU A 1 257 ? 7.934 -0.564 -86.072 1.00 51.84 607 GLU B CA 1
ATOM 2016 C C . GLU A 1 257 ? 7.603 -1.022 -87.482 1.00 49.80 607 GLU B C 1
ATOM 2017 O O . GLU A 1 257 ? 6.714 -1.850 -87.684 1.00 44.57 607 GLU B O 1
ATOM 2023 N N . ALA A 1 258 ? 8.324 -0.487 -88.455 1.00 50.79 608 ALA B N 1
ATOM 2024 C CA . ALA A 1 258 ? 8.195 -0.945 -89.826 1.00 57.15 608 ALA B CA 1
ATOM 2025 C C . ALA A 1 258 ? 8.971 -2.246 -90.047 1.00 61.52 608 ALA B C 1
ATOM 2026 O O . ALA A 1 258 ? 9.950 -2.519 -89.347 1.00 56.50 608 ALA B O 1
ATOM 2028 N N . GLN A 1 259 ? 8.509 -3.044 -91.009 1.00 72.22 609 GLN B N 1
ATOM 2029 C CA . GLN A 1 259 ? 9.220 -4.233 -91.495 1.00 79.28 609 GLN B CA 1
ATOM 2030 C C . GLN A 1 259 ? 9.269 -5.347 -90.470 1.00 88.86 609 GLN B C 1
ATOM 2031 O O . GLN A 1 259 ? 8.941 -6.494 -90.781 1.00 91.24 609 GLN B O 1
#

B-factor: mean 48.34, std 18.96, range [16.68, 132.72]

Nearest PDB structures (foldseek):
  4q7m-assembly1_B  TM=1.004E+00  e=4.903E-54  Thermotoga maritima MSB8
  4q7l-assembly3_C  TM=9.678E-01  e=1.591E-45  Thermotoga maritima MSB8
  1mt0-assembly1_A  TM=9.098E-01  e=2.578E-28  Escherichia coli
  8k7b-assembly1_B  TM=9.026E-01  e=1.160E-28  Homo sapiens
  9g2t-assembly1_B  TM=8.565E-01  e=6.906E-26  Mycolicibacterium thermoresistibile ATCC 19527